Protein AF-A0A5E4JBH1-F1 (afdb_monomer_lite)

Radius of gyration: 15.82 Å; chains: 1; bounding box: 35×35×47 Å

Sequence (185 aa):
MVLNLLKQVFNYSSNSPEVVCALSPKNHHLILDYLPRGEGLSIIRLDNHSDDSKPCGMSCFAFPCSMYMNDVFSKYAYSNVYWISKNTEFVLSDYKKKTSFKTLNDILSETMNATEERVVLDVDPDIVFDYPTTFSKGSMTNEELKYTVNYILKNKDVQLIFFAAPKEFAQKMLGKKYKSLVETS

pLDDT: mean 80.99, std 16.78, range [30.81, 97.94]

Secondary structure (DSSP, 8-state):
--------------SS-EEEEESSGGGGGGGGGTPPP-SSEEEEEE-SS---PPPSSTT-----GGGHHHHHHHHS--SEEEEEEESSSEEEE-SS-EEEESSHHHHHHHHHHHS-SEEEEEE-GGGBTTS--SS----B-HHHHHHHHHHHHHHSEEEEEEESS-HHHHHHHH-TT---EEEE-

Structure (mmCIF, N/CA/C/O backbone):
data_AF-A0A5E4JBH1-F1
#
_entry.id   AF-A0A5E4JBH1-F1
#
loop_
_atom_site.group_PDB
_atom_site.id
_atom_site.type_symbol
_atom_site.label_atom_id
_atom_site.label_alt_id
_atom_site.label_comp_id
_atom_site.label_asym_id
_atom_site.label_entity_id
_atom_site.label_seq_id
_atom_site.pdbx_PDB_ins_code
_atom_site.Cartn_x
_atom_site.Cartn_y
_atom_site.Cartn_z
_atom_site.occupancy
_atom_site.B_iso_or_equiv
_atom_site.auth_seq_id
_atom_site.auth_comp_id
_atom_site.auth_asym_id
_atom_site.auth_atom_id
_atom_site.pdbx_PDB_model_num
ATOM 1 N N . MET A 1 1 ? -3.959 -14.030 -33.785 1.00 33.25 1 MET A N 1
ATOM 2 C CA . MET A 1 1 ? -3.656 -15.306 -33.106 1.00 33.25 1 MET A CA 1
ATOM 3 C C . MET A 1 1 ? -4.336 -15.248 -31.752 1.00 33.25 1 MET A C 1
ATOM 5 O O . MET A 1 1 ? -4.135 -14.285 -31.028 1.00 33.25 1 MET A O 1
ATOM 9 N N . VAL A 1 2 ? -5.268 -16.167 -31.526 1.00 35.12 2 VAL A N 1
ATOM 10 C CA . VAL A 1 2 ? -6.235 -16.176 -30.422 1.00 35.12 2 VAL A CA 1
ATOM 11 C C . VAL A 1 2 ? -5.517 -16.459 -29.104 1.00 35.12 2 VAL A C 1
ATOM 13 O O . VAL A 1 2 ? -4.891 -17.505 -28.983 1.00 35.12 2 VAL A O 1
ATOM 16 N N . LEU A 1 3 ? -5.648 -15.578 -28.113 1.00 30.81 3 LEU A N 1
ATOM 17 C CA . LEU A 1 3 ? -5.404 -15.930 -26.716 1.00 30.81 3 LEU A CA 1
ATOM 18 C C . LEU A 1 3 ? -6.655 -15.587 -25.912 1.00 30.81 3 LEU A C 1
ATOM 20 O O . LEU A 1 3 ? -6.875 -14.461 -25.479 1.00 30.81 3 LEU A O 1
ATOM 24 N N . ASN A 1 4 ? -7.491 -16.613 -25.765 1.00 37.19 4 ASN A N 1
ATOM 25 C CA . ASN A 1 4 ? -8.420 -16.755 -24.657 1.00 37.19 4 ASN A CA 1
ATOM 26 C C . ASN A 1 4 ? -7.618 -16.655 -23.349 1.00 37.19 4 ASN A C 1
ATOM 28 O O . ASN A 1 4 ? -7.151 -17.676 -22.845 1.00 37.19 4 ASN A O 1
ATOM 32 N N . LEU A 1 5 ? -7.443 -15.456 -22.789 1.00 35.78 5 LEU A N 1
ATOM 33 C CA . LEU A 1 5 ? -7.147 -15.357 -21.366 1.00 35.78 5 LEU A CA 1
ATOM 34 C C . LEU A 1 5 ? -8.459 -15.591 -20.626 1.00 35.78 5 LEU A C 1
ATOM 36 O O . LEU A 1 5 ? -9.336 -14.729 -20.552 1.00 35.78 5 LEU A O 1
ATOM 40 N N . LEU A 1 6 ? -8.596 -16.817 -20.132 1.00 36.56 6 LEU A N 1
ATOM 41 C CA . LEU A 1 6 ? -9.457 -17.156 -19.012 1.00 36.56 6 LEU A CA 1
ATOM 42 C C . LEU A 1 6 ? -9.342 -16.034 -17.973 1.00 36.56 6 LEU A C 1
ATOM 44 O O . LEU A 1 6 ? -8.312 -15.910 -17.319 1.00 36.56 6 LEU A O 1
ATOM 48 N N . LYS A 1 7 ? -10.388 -15.211 -17.826 1.00 38.91 7 LYS A N 1
ATOM 49 C CA . LYS A 1 7 ? -10.565 -14.391 -16.626 1.00 38.91 7 LYS A CA 1
ATOM 50 C C . LYS A 1 7 ? -10.653 -15.382 -15.473 1.00 38.91 7 LYS A C 1
ATOM 52 O O . LYS A 1 7 ? -11.702 -16.001 -15.295 1.00 38.91 7 LYS A O 1
ATOM 57 N N . GLN A 1 8 ? -9.547 -15.614 -14.772 1.00 44.69 8 GLN A N 1
ATOM 58 C CA . GLN A 1 8 ? -9.565 -16.415 -13.560 1.00 44.69 8 GLN A CA 1
ATOM 59 C C . GLN A 1 8 ? -10.488 -15.692 -12.583 1.00 44.69 8 GLN A C 1
ATOM 61 O O . GLN A 1 8 ? -10.210 -14.594 -12.113 1.00 44.69 8 GLN A O 1
ATOM 66 N N . VAL A 1 9 ? -11.663 -16.274 -12.361 1.00 40.38 9 VAL A N 1
ATOM 67 C CA . VAL A 1 9 ? -12.536 -15.868 -11.269 1.00 40.38 9 VAL A CA 1
ATOM 68 C C . VAL A 1 9 ? -11.880 -16.429 -10.019 1.00 40.38 9 VAL A C 1
ATOM 70 O O . VAL A 1 9 ? -12.047 -17.604 -9.695 1.00 40.38 9 VAL A O 1
ATOM 73 N N . PHE A 1 10 ? -11.058 -15.614 -9.366 1.00 47.69 10 PHE A N 1
ATOM 74 C CA . PHE A 1 10 ? -10.474 -15.974 -8.086 1.00 47.69 10 PHE A CA 1
ATOM 75 C C . PHE A 1 10 ? -11.595 -16.003 -7.039 1.00 47.69 10 PHE A C 1
ATOM 77 O O . PHE A 1 10 ? -12.126 -14.971 -6.627 1.00 47.69 10 PHE A O 1
ATOM 84 N N . ASN A 1 11 ? -11.998 -17.210 -6.637 1.00 43.78 11 ASN A N 1
ATOM 85 C CA . ASN A 1 11 ? -12.825 -17.411 -5.452 1.00 43.78 11 ASN A CA 1
ATOM 86 C C . ASN A 1 11 ? -11.924 -17.256 -4.221 1.00 43.78 11 ASN A C 1
ATOM 88 O O . ASN A 1 11 ? -11.320 -18.220 -3.751 1.00 43.78 11 ASN A O 1
ATOM 92 N N . TYR A 1 12 ? -11.813 -16.028 -3.716 1.00 52.88 12 TYR A N 1
ATOM 93 C CA . TYR A 1 12 ? -11.110 -15.735 -2.470 1.00 52.88 12 TYR A CA 1
ATOM 94 C C . TYR A 1 12 ? -11.927 -16.268 -1.285 1.00 52.88 12 TYR A C 1
ATOM 96 O O . TYR A 1 12 ? -12.860 -15.625 -0.813 1.00 52.88 12 TYR A O 1
ATOM 104 N N . SER A 1 13 ? -11.612 -17.487 -0.843 1.00 46.16 13 SER A N 1
ATOM 105 C CA . SER A 1 13 ? -12.175 -18.110 0.368 1.00 46.16 13 SER A CA 1
ATOM 106 C C . SER A 1 13 ? -11.082 -18.675 1.290 1.00 46.16 13 SER A C 1
ATOM 108 O O . SER A 1 13 ? -11.287 -19.663 1.994 1.00 46.16 13 SER A O 1
ATOM 110 N N . SER A 1 14 ? -9.877 -18.112 1.216 1.00 51.47 14 SER A N 1
ATOM 111 C CA . SER A 1 14 ? -8.661 -18.633 1.840 1.00 51.47 14 SER A CA 1
ATOM 112 C C . SER A 1 14 ? -8.328 -17.857 3.118 1.00 51.47 14 SER A C 1
ATOM 114 O O . SER A 1 14 ? -8.287 -16.636 3.089 1.00 51.47 14 SER A O 1
ATOM 116 N N . ASN A 1 15 ? -7.988 -18.557 4.211 1.00 60.69 15 ASN A N 1
ATOM 117 C CA . ASN A 1 15 ? -7.482 -17.983 5.478 1.00 60.69 15 ASN A CA 1
ATOM 118 C C . ASN A 1 15 ? -6.093 -17.307 5.346 1.00 60.69 15 ASN A C 1
ATOM 120 O O . ASN A 1 15 ? -5.377 -17.118 6.332 1.00 60.69 15 ASN A O 1
ATOM 124 N N . SER A 1 16 ? -5.626 -17.046 4.129 1.00 72.88 16 SER A N 1
ATOM 125 C CA . SER A 1 16 ? -4.344 -16.410 3.838 1.00 72.88 16 SER A CA 1
ATOM 126 C C . SER A 1 16 ? -4.441 -15.664 2.506 1.00 72.88 16 SER A C 1
ATOM 128 O O . SER A 1 16 ? -4.957 -16.250 1.547 1.00 72.88 16 SER A O 1
ATOM 130 N N . PRO A 1 17 ? -3.932 -14.421 2.427 1.00 85.31 17 PRO A N 1
ATOM 131 C CA . PRO A 1 17 ? -3.957 -13.648 1.194 1.00 85.31 17 PRO A CA 1
ATOM 132 C C . PRO A 1 17 ? -3.168 -14.351 0.094 1.00 85.31 17 PRO A C 1
ATOM 134 O O . PRO A 1 17 ? -2.111 -14.943 0.344 1.00 85.31 17 PRO A O 1
ATOM 137 N N . GLU A 1 18 ? -3.646 -14.220 -1.137 1.00 87.38 18 GLU A N 1
ATOM 138 C CA . GLU A 1 18 ? -2.806 -14.454 -2.306 1.00 87.38 18 GLU A CA 1
ATOM 139 C C . GLU A 1 18 ? -1.746 -13.349 -2.388 1.00 87.38 18 GLU A C 1
ATOM 141 O O . GLU A 1 18 ? -2.060 -12.180 -2.166 1.00 87.38 18 GLU A O 1
ATOM 146 N N . VAL A 1 19 ? -0.489 -13.698 -2.679 1.00 90.50 19 VAL A N 1
ATOM 147 C CA . VAL A 1 19 ? 0.577 -12.708 -2.880 1.00 90.50 19 VAL A CA 1
ATOM 148 C C . VAL A 1 19 ? 1.071 -12.791 -4.316 1.00 90.50 19 VAL A C 1
ATOM 150 O O . VAL A 1 19 ? 1.534 -13.837 -4.778 1.00 90.50 19 VAL A O 1
ATOM 153 N N . VAL A 1 20 ? 0.990 -11.665 -5.012 1.00 90.56 20 VAL A N 1
ATOM 154 C CA . VAL A 1 20 ? 1.423 -11.511 -6.399 1.00 90.56 20 VAL A CA 1
ATOM 155 C C . VAL A 1 20 ? 2.559 -10.501 -6.444 1.00 90.56 20 VAL A C 1
ATOM 157 O O . VAL A 1 20 ? 2.518 -9.463 -5.782 1.00 90.56 20 VAL A O 1
ATOM 160 N N . CYS A 1 21 ? 3.593 -10.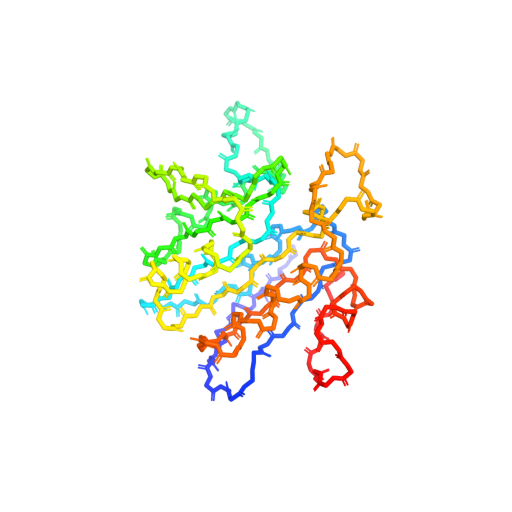819 -7.213 1.00 90.44 21 CYS A N 1
ATOM 161 C CA . CYS A 1 21 ? 4.755 -9.967 -7.404 1.00 90.44 21 CYS A CA 1
ATOM 162 C C . CYS A 1 21 ? 4.944 -9.673 -8.891 1.00 90.44 21 CYS A C 1
ATOM 164 O O . CYS A 1 21 ? 4.977 -10.580 -9.730 1.00 90.44 21 CYS A O 1
ATOM 166 N N . ALA A 1 22 ? 5.109 -8.398 -9.215 1.00 86.56 22 ALA A N 1
ATOM 167 C CA . ALA A 1 22 ? 5.545 -7.960 -10.528 1.00 86.56 22 ALA A CA 1
ATOM 168 C C . ALA A 1 22 ? 7.068 -7.824 -10.562 1.00 86.56 22 ALA A C 1
ATOM 170 O O . ALA A 1 22 ? 7.674 -7.360 -9.607 1.00 86.56 22 ALA A O 1
ATOM 171 N N . LEU A 1 23 ? 7.717 -8.154 -11.679 1.00 82.75 23 LEU A N 1
ATOM 172 C CA . LEU A 1 23 ? 9.181 -8.039 -11.791 1.00 82.75 23 LEU A CA 1
ATOM 173 C C . LEU A 1 23 ? 9.715 -6.598 -11.655 1.00 82.75 23 LEU A C 1
ATOM 175 O O . LEU A 1 23 ? 10.913 -6.401 -11.453 1.00 82.75 23 LEU A O 1
ATOM 179 N N . SER A 1 24 ? 8.860 -5.581 -11.802 1.00 81.88 24 SER A N 1
ATOM 180 C CA . SER A 1 24 ? 9.265 -4.174 -11.828 1.00 81.88 24 SER A CA 1
ATOM 181 C C . SER A 1 24 ? 8.131 -3.233 -11.402 1.00 81.88 24 SER A C 1
ATOM 183 O O . SER A 1 24 ? 6.979 -3.520 -11.738 1.00 81.88 24 SER A O 1
ATOM 185 N N . PRO A 1 25 ? 8.446 -2.055 -10.820 1.00 78.69 25 PRO A N 1
ATOM 186 C CA . PRO A 1 25 ? 7.459 -0.997 -10.560 1.00 78.69 25 PRO A CA 1
ATOM 187 C C . PRO A 1 25 ? 6.691 -0.563 -11.813 1.00 78.69 25 PRO A C 1
ATOM 189 O O . PRO A 1 25 ? 5.513 -0.239 -11.770 1.00 78.69 25 PRO A O 1
ATOM 192 N N . LYS A 1 26 ? 7.316 -0.652 -12.995 1.00 80.25 26 LYS A N 1
ATOM 193 C CA . LYS A 1 26 ? 6.659 -0.329 -14.277 1.00 80.25 26 LYS A CA 1
ATOM 194 C C . LYS A 1 26 ? 5.454 -1.227 -14.585 1.00 80.25 26 LYS A C 1
ATOM 196 O O . LYS A 1 26 ? 4.585 -0.850 -15.372 1.00 80.25 26 LYS A O 1
ATOM 201 N N . ASN A 1 27 ? 5.402 -2.399 -13.961 1.00 84.44 27 ASN A N 1
ATOM 202 C CA . ASN A 1 27 ? 4.364 -3.401 -14.154 1.00 84.44 27 ASN A CA 1
ATOM 203 C C . ASN A 1 27 ? 3.252 -3.291 -13.100 1.00 84.44 27 ASN A C 1
ATOM 205 O O . ASN A 1 27 ? 2.472 -4.224 -12.938 1.00 84.44 27 ASN A O 1
ATOM 209 N N . HIS A 1 28 ? 3.152 -2.163 -12.387 1.00 84.25 28 HIS A N 1
ATOM 210 C CA . HIS A 1 28 ? 2.139 -1.976 -11.346 1.00 84.25 28 HIS A CA 1
ATOM 211 C C . HIS A 1 28 ? 0.705 -2.193 -11.847 1.00 84.25 28 HIS A C 1
ATOM 213 O O . HIS A 1 28 ? -0.104 -2.835 -11.187 1.00 84.25 28 HIS A O 1
ATOM 219 N N . HIS A 1 29 ? 0.430 -1.766 -13.080 1.00 84.31 29 HIS A N 1
ATOM 220 C CA . HIS A 1 29 ? -0.862 -1.936 -13.744 1.00 84.31 29 HIS A CA 1
ATOM 221 C C . HIS A 1 29 ? -1.325 -3.401 -13.874 1.00 84.31 29 HIS A C 1
ATOM 223 O O . HIS A 1 29 ? -2.520 -3.633 -14.054 1.00 84.31 29 HIS A O 1
ATOM 229 N N . LEU A 1 30 ? -0.424 -4.390 -13.763 1.00 87.19 30 LEU A N 1
ATOM 230 C CA . LEU A 1 30 ? -0.782 -5.812 -13.834 1.00 87.19 30 LEU A CA 1
ATOM 231 C C . LEU A 1 30 ? -1.712 -6.248 -12.698 1.00 87.19 30 LEU A C 1
ATOM 233 O O . LEU A 1 30 ? -2.391 -7.260 -12.841 1.00 87.19 30 LEU A O 1
ATOM 237 N N . ILE A 1 31 ? -1.811 -5.486 -11.602 1.00 86.75 31 ILE A N 1
ATOM 238 C CA . ILE A 1 31 ? -2.774 -5.772 -10.530 1.00 86.75 31 ILE A CA 1
ATOM 239 C C . ILE A 1 31 ? -4.207 -5.915 -11.058 1.00 86.75 31 ILE A C 1
ATOM 241 O O . ILE A 1 31 ? -4.963 -6.735 -10.540 1.00 86.75 31 ILE A O 1
ATOM 245 N N . LEU A 1 32 ? -4.571 -5.181 -12.119 1.00 84.75 32 LEU A N 1
ATOM 246 C CA . LEU A 1 32 ? -5.904 -5.206 -12.728 1.00 84.75 32 LEU A CA 1
ATOM 247 C C . LEU A 1 32 ? -6.355 -6.616 -13.146 1.00 84.75 32 LEU A C 1
ATOM 249 O O . LEU A 1 32 ? -7.557 -6.902 -13.112 1.00 84.75 32 LEU A O 1
ATOM 253 N N . ASP A 1 33 ? -5.413 -7.492 -13.498 1.00 83.56 33 ASP A N 1
ATOM 254 C CA . ASP A 1 33 ? -5.684 -8.874 -13.908 1.00 83.56 33 ASP A CA 1
ATOM 255 C C . ASP A 1 33 ? -6.005 -9.796 -12.719 1.00 83.56 33 ASP A C 1
ATOM 257 O O . ASP A 1 33 ? -6.617 -10.851 -12.897 1.00 83.56 33 ASP A O 1
ATOM 261 N N . TYR A 1 34 ? -5.640 -9.375 -11.506 1.00 84.06 34 TYR A N 1
ATOM 262 C CA . TYR A 1 34 ? -5.796 -10.129 -10.259 1.00 84.06 34 TYR A CA 1
ATOM 263 C C . TYR A 1 34 ? -6.890 -9.570 -9.354 1.00 84.06 34 TYR A C 1
ATOM 265 O O . TYR A 1 34 ? -7.288 -10.230 -8.402 1.00 84.06 34 TYR A O 1
ATOM 273 N N . LEU A 1 35 ? -7.383 -8.360 -9.621 1.00 82.44 35 LEU A N 1
ATOM 274 C CA . LEU A 1 35 ? -8.352 -7.689 -8.761 1.00 82.44 35 LEU A CA 1
ATOM 275 C C . LEU A 1 35 ? -9.627 -8.539 -8.546 1.00 82.44 35 LEU A C 1
ATOM 277 O O . LEU A 1 35 ? -10.353 -8.815 -9.514 1.00 82.44 35 LEU A O 1
ATOM 281 N N . PRO A 1 36 ? -9.951 -8.923 -7.288 1.00 75.19 36 PRO A N 1
ATOM 282 C CA . PRO A 1 36 ? -11.203 -9.597 -6.984 1.00 75.19 36 PRO A CA 1
ATOM 283 C C . PRO A 1 36 ? -12.407 -8.781 -7.436 1.00 75.19 36 PRO A C 1
ATOM 285 O O . PRO A 1 36 ? -12.480 -7.574 -7.213 1.00 75.19 36 PRO A O 1
ATOM 288 N N . ARG A 1 37 ? -13.415 -9.458 -7.986 1.00 70.12 37 ARG A N 1
ATOM 289 C CA . ARG A 1 37 ? -14.733 -8.857 -8.206 1.00 70.12 37 ARG A CA 1
ATOM 290 C C . ARG A 1 37 ? -15.608 -9.103 -6.983 1.00 70.12 37 ARG A C 1
ATOM 292 O O . ARG A 1 37 ? -15.764 -10.251 -6.575 1.00 70.12 37 ARG A O 1
ATOM 299 N N . GLY A 1 38 ? -16.216 -8.055 -6.440 1.00 62.84 38 GLY A N 1
ATOM 300 C CA . GLY A 1 38 ? -17.201 -8.183 -5.369 1.00 62.84 38 GLY A CA 1
ATOM 301 C C . GLY A 1 38 ? -17.517 -6.852 -4.700 1.00 62.84 38 GLY A C 1
ATOM 302 O O . GLY A 1 38 ? -16.673 -5.962 -4.664 1.00 62.84 38 GLY A O 1
ATOM 303 N N . GLU A 1 39 ? -18.734 -6.737 -4.178 1.00 67.31 39 GLU A N 1
ATOM 304 C CA . GLU A 1 39 ? -19.143 -5.630 -3.310 1.00 67.31 39 GLU A CA 1
ATOM 305 C C . GLU A 1 39 ? -18.470 -5.751 -1.929 1.00 67.31 39 GLU A C 1
ATOM 307 O O . GLU A 1 39 ? -18.108 -6.851 -1.500 1.00 67.31 39 GLU A O 1
ATOM 312 N N . GLY A 1 40 ? -18.313 -4.626 -1.221 1.00 79.50 40 GLY A N 1
ATOM 313 C CA . GLY A 1 40 ? -17.782 -4.621 0.150 1.00 79.50 40 GLY A CA 1
ATOM 314 C C . GLY A 1 40 ? -16.275 -4.871 0.243 1.00 79.50 40 GLY A C 1
ATOM 315 O O . GLY A 1 40 ? -15.806 -5.487 1.197 1.00 79.50 40 GLY A O 1
ATOM 316 N N . LEU A 1 41 ? -15.519 -4.428 -0.764 1.00 86.06 41 LEU A N 1
ATOM 317 C CA . LEU A 1 41 ? -14.069 -4.571 -0.843 1.00 86.06 41 LEU A CA 1
ATOM 318 C C . LEU A 1 41 ? -13.429 -3.183 -0.948 1.00 86.06 41 LEU A C 1
ATOM 320 O O . LEU A 1 41 ? -13.848 -2.366 -1.773 1.00 86.06 41 LEU A O 1
ATOM 324 N N . SER A 1 42 ? -12.420 -2.912 -0.118 1.00 91.44 42 SER A N 1
ATOM 325 C CA . SER A 1 42 ? -11.586 -1.707 -0.241 1.00 91.44 42 SER A CA 1
ATOM 326 C C . SER A 1 42 ? -10.219 -2.017 -0.842 1.00 91.44 42 SER A C 1
ATOM 328 O O . SER A 1 42 ? -9.684 -3.107 -0.652 1.00 91.44 42 SER A O 1
ATOM 330 N N . ILE A 1 43 ? -9.622 -1.045 -1.528 1.00 92.44 43 ILE A N 1
ATOM 331 C CA . ILE A 1 43 ? -8.199 -1.089 -1.889 1.00 92.44 43 ILE A CA 1
ATOM 332 C C . ILE A 1 43 ? -7.442 -0.162 -0.947 1.00 92.44 43 ILE A C 1
ATOM 334 O O . ILE A 1 43 ? -7.800 1.008 -0.802 1.00 92.44 43 ILE A O 1
ATOM 338 N N . ILE A 1 44 ? -6.388 -0.689 -0.330 1.00 95.44 44 ILE A N 1
ATOM 339 C CA . ILE A 1 44 ? -5.382 0.094 0.381 1.00 95.44 44 ILE A CA 1
ATOM 340 C C . ILE A 1 44 ? -4.124 0.081 -0.475 1.00 95.44 44 ILE A C 1
ATOM 342 O O . ILE A 1 44 ? -3.480 -0.957 -0.623 1.00 95.44 44 ILE A O 1
ATOM 346 N N . ARG A 1 45 ? -3.777 1.239 -1.025 1.00 94.94 45 ARG A N 1
ATOM 347 C CA . ARG A 1 45 ? -2.562 1.453 -1.805 1.00 94.94 45 ARG A CA 1
ATOM 348 C C . ARG A 1 45 ? -1.476 2.071 -0.931 1.00 94.94 45 ARG A C 1
ATOM 350 O O . ARG A 1 45 ? -1.719 3.064 -0.249 1.00 94.94 45 ARG A O 1
ATOM 357 N N . LEU A 1 46 ? -0.278 1.506 -0.981 1.00 96.06 46 LEU A N 1
ATOM 358 C CA . LEU A 1 46 ? 0.947 2.055 -0.411 1.00 96.06 46 LEU A CA 1
ATOM 359 C C . LEU A 1 46 ? 1.815 2.527 -1.574 1.00 96.06 46 LEU A C 1
ATOM 361 O O . LEU A 1 46 ? 2.492 1.721 -2.205 1.00 96.06 46 LEU A O 1
ATOM 365 N N . ASP A 1 47 ? 1.746 3.817 -1.873 1.00 93.00 47 ASP A N 1
ATOM 366 C CA . ASP A 1 47 ? 2.487 4.436 -2.968 1.00 93.00 47 ASP A CA 1
ATOM 367 C C . ASP A 1 47 ? 2.730 5.922 -2.664 1.00 93.00 47 ASP A C 1
ATOM 369 O O . ASP A 1 47 ? 1.954 6.575 -1.961 1.00 93.00 47 ASP A O 1
ATOM 373 N N . ASN A 1 48 ? 3.826 6.471 -3.177 1.00 88.62 48 ASN A N 1
ATOM 374 C CA . ASN A 1 48 ? 4.062 7.907 -3.191 1.00 88.62 48 ASN A CA 1
ATOM 375 C C . ASN A 1 48 ? 3.232 8.643 -4.264 1.00 88.62 48 ASN A C 1
ATOM 377 O O . ASN A 1 48 ? 3.006 9.852 -4.144 1.00 88.62 48 ASN A O 1
ATOM 381 N N . HIS A 1 49 ? 2.770 7.932 -5.290 1.00 86.44 49 HIS A N 1
ATOM 382 C CA . HIS A 1 49 ? 1.977 8.441 -6.403 1.00 86.44 49 HIS A CA 1
ATOM 383 C C . HIS A 1 49 ? 0.500 8.026 -6.297 1.00 86.44 49 HIS A C 1
ATOM 385 O O . HIS A 1 49 ? 0.109 7.118 -5.566 1.00 86.44 49 HIS A O 1
ATOM 391 N N . SER A 1 50 ? -0.367 8.762 -6.992 1.00 82.00 50 SER A N 1
ATOM 392 C CA . SER A 1 50 ? -1.801 8.458 -7.060 1.00 82.00 50 SER A CA 1
ATOM 393 C C . SER A 1 50 ? -2.168 7.552 -8.236 1.00 82.00 50 SER A C 1
ATOM 395 O O . SER A 1 50 ? -3.261 6.994 -8.234 1.00 82.00 50 SER A O 1
ATOM 397 N N . ASP A 1 51 ? -1.288 7.428 -9.238 1.00 83.69 51 ASP A N 1
ATOM 398 C CA . ASP A 1 51 ? -1.466 6.641 -10.468 1.00 83.69 51 ASP A CA 1
ATOM 399 C C . ASP A 1 51 ? -2.826 6.810 -11.171 1.00 83.69 51 ASP A C 1
ATOM 401 O O . ASP A 1 51 ? -3.338 5.924 -11.861 1.00 83.69 51 ASP A O 1
ATOM 405 N N . ASP A 1 52 ? -3.391 8.009 -11.038 1.00 80.44 52 ASP A N 1
ATOM 406 C CA . ASP A 1 52 ? -4.667 8.456 -11.592 1.00 80.44 52 ASP A CA 1
ATOM 407 C C . ASP A 1 52 ? -4.483 9.503 -12.703 1.00 80.44 52 ASP A C 1
ATOM 409 O O . ASP A 1 52 ? -5.414 10.233 -13.059 1.00 80.44 52 ASP A O 1
ATOM 413 N N . SER A 1 53 ? -3.288 9.573 -13.300 1.00 81.88 53 SER A N 1
ATOM 414 C CA . SER A 1 53 ? -2.985 10.545 -14.354 1.00 81.88 53 SER A CA 1
ATOM 415 C C . SER A 1 53 ? -3.994 10.437 -15.494 1.00 81.88 53 SER A C 1
ATOM 417 O O . SER A 1 53 ? -4.360 9.349 -15.933 1.00 81.88 53 SER A O 1
ATOM 419 N N . LYS A 1 54 ? -4.456 11.572 -16.016 1.00 69.75 54 LYS A N 1
ATOM 420 C CA . LYS A 1 54 ? -5.363 11.562 -17.169 1.00 69.75 54 LYS A CA 1
ATOM 421 C C . LYS A 1 54 ? -4.595 11.192 -18.446 1.00 69.75 54 LYS A C 1
ATOM 423 O O . LYS A 1 54 ? -3.438 11.592 -18.576 1.00 69.75 54 LYS A O 1
ATOM 428 N N . PRO A 1 55 ? -5.225 10.498 -19.415 1.00 64.75 55 PRO A N 1
ATOM 429 C CA . PRO A 1 55 ? -4.597 10.236 -20.705 1.00 64.75 55 PRO A CA 1
ATOM 430 C C . PRO A 1 55 ? -4.168 11.543 -21.373 1.00 64.75 55 PRO A C 1
ATOM 432 O O . PRO A 1 55 ? -4.983 12.444 -21.588 1.00 64.75 55 PRO A O 1
ATOM 435 N N . CYS A 1 56 ? -2.890 11.638 -21.738 1.00 56.50 56 CYS A N 1
ATOM 436 C CA . CYS A 1 56 ? -2.386 12.737 -22.551 1.00 56.50 56 CYS A CA 1
ATOM 437 C C . CYS A 1 56 ? -2.864 12.550 -24.002 1.00 56.50 56 CYS A C 1
ATOM 439 O O . CYS A 1 56 ? -2.224 11.863 -24.795 1.00 56.50 56 CYS A O 1
ATOM 441 N N . GLY A 1 57 ? -3.999 13.158 -24.354 1.00 52.22 57 GLY A N 1
ATOM 442 C CA . GLY A 1 57 ? -4.521 13.183 -25.724 1.00 52.22 57 GLY A CA 1
ATOM 443 C C . GLY A 1 57 ? -5.376 11.972 -26.120 1.00 52.22 57 GLY A C 1
ATOM 444 O O . GLY A 1 57 ? -5.365 10.919 -25.491 1.00 52.22 57 GLY A O 1
ATOM 445 N N . MET A 1 58 ? -6.143 12.145 -27.199 1.00 48.75 58 MET A N 1
ATOM 446 C CA . MET A 1 58 ? -7.236 11.263 -27.641 1.00 48.75 58 MET A CA 1
ATOM 447 C C . MET A 1 58 ? -6.787 9.897 -28.209 1.00 48.75 58 MET A C 1
ATOM 449 O O . MET A 1 58 ? -7.621 9.135 -28.688 1.00 48.75 58 MET A O 1
ATOM 453 N N . SER A 1 59 ? -5.485 9.594 -28.208 1.00 50.81 59 SER A N 1
ATOM 454 C CA . SER A 1 59 ? -4.903 8.493 -28.992 1.00 50.81 59 SER A CA 1
ATOM 455 C C . SER A 1 59 ? -3.712 7.780 -28.337 1.00 50.81 59 SER A C 1
ATOM 457 O O . SER A 1 59 ? -2.921 7.146 -29.036 1.00 50.81 59 SER A O 1
ATOM 459 N N . CYS A 1 60 ? -3.537 7.867 -27.016 1.00 47.00 60 CYS A N 1
ATOM 460 C CA . CYS A 1 60 ? -2.516 7.059 -26.346 1.00 47.00 60 CYS A CA 1
ATOM 461 C C . CYS A 1 60 ? -2.970 5.591 -26.252 1.00 47.00 60 CYS A C 1
ATOM 463 O O . CYS A 1 60 ? -3.841 5.254 -25.460 1.00 47.00 60 CYS A O 1
ATOM 465 N N . PHE A 1 61 ? -2.355 4.719 -27.061 1.00 54.34 61 PHE A N 1
ATOM 466 C CA . PHE A 1 61 ? -2.491 3.252 -26.989 1.00 54.34 61 PHE A CA 1
ATOM 467 C C . PHE A 1 61 ? -1.581 2.609 -25.925 1.00 54.34 61 PHE A C 1
ATOM 469 O O . PHE A 1 61 ? -1.545 1.387 -25.796 1.00 54.34 61 PHE A O 1
ATOM 476 N N . ALA A 1 62 ? -0.816 3.418 -25.188 1.00 54.34 62 ALA A N 1
ATOM 477 C CA . ALA A 1 62 ? -0.016 2.962 -24.062 1.00 54.34 62 ALA A CA 1
ATOM 478 C C . ALA A 1 62 ? -0.839 3.073 -22.772 1.00 54.34 62 ALA A C 1
ATOM 480 O O . ALA A 1 62 ? -1.446 4.114 -22.527 1.00 54.34 62 ALA A O 1
ATOM 481 N N . PHE A 1 63 ? -0.816 2.019 -21.955 1.00 62.66 63 PHE A N 1
ATOM 482 C CA . PHE A 1 63 ? -1.341 2.002 -20.588 1.00 62.66 63 PHE A CA 1
ATOM 483 C C . PHE A 1 63 ? -0.166 2.184 -19.615 1.00 62.66 63 PHE A C 1
ATOM 485 O O . PHE A 1 63 ? 0.390 1.193 -19.140 1.00 62.66 63 PHE A O 1
ATOM 492 N N . PRO A 1 64 ? 0.314 3.418 -19.380 1.00 71.12 64 PRO A N 1
ATOM 493 C CA . PRO A 1 64 ? 1.386 3.633 -18.418 1.00 71.12 64 PRO A CA 1
ATOM 494 C C . PRO A 1 64 ? 0.904 3.273 -17.007 1.00 71.12 64 PRO A C 1
ATOM 496 O O . PRO A 1 64 ? -0.271 3.448 -16.677 1.00 71.12 64 PRO A O 1
ATOM 499 N N . CYS A 1 65 ? 1.827 2.811 -16.159 1.00 77.56 65 CYS A N 1
ATOM 500 C CA . CYS A 1 65 ? 1.537 2.502 -14.757 1.00 77.56 65 CYS A CA 1
ATOM 501 C C . CYS A 1 65 ? 0.901 3.693 -14.025 1.00 77.56 65 CYS A C 1
ATOM 503 O O . CYS A 1 65 ? -0.043 3.505 -13.282 1.00 77.56 65 CYS A O 1
ATOM 505 N N . SER A 1 66 ? 1.259 4.927 -14.379 1.00 79.88 66 SER A N 1
ATOM 506 C CA . SER A 1 66 ? 0.714 6.148 -13.774 1.00 79.88 66 SER A CA 1
ATOM 507 C C . SER A 1 66 ? -0.784 6.414 -13.998 1.00 79.88 66 SER A C 1
ATOM 509 O O . SER A 1 66 ? -1.253 7.505 -13.670 1.00 79.88 66 SER A O 1
ATOM 511 N N . MET A 1 67 ? -1.518 5.509 -14.652 1.00 80.81 67 MET A N 1
ATOM 512 C CA . MET A 1 67 ? -2.912 5.714 -15.053 1.00 80.81 67 MET A CA 1
ATOM 513 C C . MET A 1 67 ? -3.884 4.630 -14.598 1.00 80.81 67 MET A C 1
ATOM 515 O O . MET A 1 67 ? -5.095 4.837 -14.726 1.00 80.81 67 MET A O 1
ATOM 519 N N . TYR A 1 68 ? -3.408 3.473 -14.135 1.00 83.06 68 TYR A N 1
ATOM 520 C CA . TYR A 1 68 ? -4.285 2.311 -13.980 1.00 83.06 68 TYR A CA 1
ATOM 521 C C . TYR A 1 68 ? -5.346 2.510 -12.891 1.00 83.06 68 TYR A C 1
ATOM 523 O O . TYR A 1 68 ? -6.390 1.857 -12.936 1.00 83.06 68 TYR A O 1
ATOM 531 N N . MET A 1 69 ? -5.150 3.443 -11.954 1.00 83.38 69 MET A N 1
ATOM 532 C CA . MET A 1 69 ? -6.163 3.734 -10.941 1.00 83.38 69 MET A CA 1
ATOM 533 C C . MET A 1 69 ? -7.436 4.308 -11.573 1.00 83.38 69 MET A C 1
ATOM 535 O O . MET A 1 69 ? -8.528 4.032 -11.087 1.00 83.38 69 MET A O 1
ATOM 539 N N . ASN A 1 70 ? -7.353 4.969 -12.736 1.00 77.81 70 ASN A N 1
ATOM 540 C CA . ASN A 1 70 ? -8.551 5.341 -13.500 1.00 77.81 70 ASN A CA 1
ATOM 541 C C . ASN A 1 70 ? -9.369 4.119 -13.946 1.00 77.81 70 ASN A C 1
ATOM 543 O O . ASN A 1 70 ? -10.600 4.175 -13.978 1.00 77.81 70 ASN A O 1
ATOM 547 N N . ASP A 1 71 ? -8.707 3.012 -14.287 1.00 76.19 71 ASP A N 1
ATOM 548 C CA . ASP A 1 71 ? -9.382 1.761 -14.629 1.00 76.19 71 ASP A CA 1
ATOM 549 C C . ASP A 1 71 ? -9.985 1.105 -13.387 1.00 76.19 71 ASP A C 1
ATOM 551 O O . ASP A 1 71 ? -11.135 0.669 -13.444 1.00 76.19 71 ASP A O 1
ATOM 555 N N . VAL A 1 72 ? -9.269 1.109 -12.257 1.00 76.56 72 VAL A N 1
ATOM 556 C CA . VAL A 1 72 ? -9.802 0.655 -10.960 1.00 76.56 72 VAL A CA 1
ATOM 557 C C . VAL A 1 72 ? -11.098 1.395 -10.631 1.00 76.56 72 VAL A C 1
ATOM 559 O O . VAL A 1 72 ? -12.120 0.758 -10.386 1.00 76.56 72 VAL A O 1
ATOM 562 N N . PHE A 1 73 ? -11.087 2.727 -10.707 1.00 70.81 73 PHE A N 1
ATOM 563 C CA . PHE A 1 73 ? -12.240 3.562 -10.363 1.00 70.81 73 PHE A CA 1
ATOM 564 C C . PHE A 1 73 ? -13.415 3.425 -11.331 1.00 70.81 73 PHE A C 1
ATOM 566 O O . PHE A 1 73 ? -14.566 3.550 -10.921 1.00 70.81 73 PHE A O 1
ATOM 573 N N . SER A 1 74 ? -13.148 3.218 -12.622 1.00 68.38 74 SER A N 1
ATOM 574 C CA . SER A 1 74 ? -14.197 3.210 -13.649 1.00 68.38 74 SER A CA 1
ATOM 575 C C . SER A 1 74 ? -14.804 1.833 -13.906 1.00 68.38 74 SER A C 1
ATOM 577 O O . SER A 1 74 ? -15.968 1.750 -14.301 1.00 68.38 74 SER A O 1
ATOM 579 N N . LYS A 1 75 ? -14.036 0.753 -13.723 1.00 63.31 75 LYS A N 1
ATOM 580 C CA . LYS A 1 75 ? -14.430 -0.602 -14.151 1.00 63.31 75 LYS A CA 1
ATOM 581 C C . LYS A 1 75 ? -14.707 -1.561 -13.003 1.00 63.31 75 LYS A C 1
ATOM 583 O O . LYS A 1 75 ? -15.376 -2.570 -13.231 1.00 63.31 75 LYS A O 1
ATOM 588 N N . TYR A 1 76 ? -14.203 -1.288 -11.803 1.00 60.69 76 TYR A N 1
ATOM 589 C CA . TYR A 1 76 ? -14.310 -2.209 -10.681 1.00 60.69 76 TYR A CA 1
ATOM 590 C C . TYR A 1 76 ? -15.168 -1.592 -9.573 1.00 60.69 76 TYR A C 1
ATOM 592 O O . TYR A 1 76 ? -14.952 -0.459 -9.158 1.00 60.69 76 TYR A O 1
ATOM 600 N N . ALA A 1 77 ? -16.165 -2.342 -9.100 1.00 57.56 77 ALA A N 1
ATOM 601 C CA . ALA A 1 77 ? -17.123 -1.906 -8.083 1.00 57.56 77 ALA A CA 1
ATOM 602 C C . ALA A 1 77 ? -16.521 -1.941 -6.661 1.00 57.56 77 ALA A C 1
ATOM 604 O O . ALA A 1 77 ? -17.061 -2.593 -5.770 1.00 57.56 77 ALA A O 1
ATOM 605 N N . TYR A 1 78 ? -15.375 -1.288 -6.457 1.00 63.88 78 TYR A N 1
ATOM 606 C CA . TYR A 1 78 ? -14.784 -1.130 -5.129 1.00 63.88 78 TYR A CA 1
ATOM 607 C C . TYR A 1 78 ? -15.569 -0.104 -4.323 1.00 63.88 78 TYR A C 1
ATOM 609 O O . TYR A 1 78 ? -15.893 0.969 -4.832 1.00 63.88 78 TYR A O 1
ATOM 617 N N . SER A 1 79 ? -15.839 -0.422 -3.054 1.00 65.88 79 SER A N 1
ATOM 618 C CA . SER A 1 79 ? -16.556 0.489 -2.159 1.00 65.88 79 SER A CA 1
ATOM 619 C C . SER A 1 79 ? -15.737 1.751 -1.914 1.00 65.88 79 SER A C 1
ATOM 621 O O . SER A 1 79 ? -16.271 2.851 -2.008 1.00 65.88 79 SER A O 1
ATOM 623 N N . ASN A 1 80 ? -14.435 1.592 -1.637 1.00 82.19 80 ASN A N 1
ATOM 624 C CA . ASN A 1 80 ? -13.516 2.691 -1.363 1.00 82.19 80 ASN A CA 1
ATOM 625 C C . ASN A 1 80 ? -12.080 2.337 -1.778 1.00 82.19 80 ASN A C 1
ATOM 627 O O . ASN A 1 80 ? -11.639 1.193 -1.645 1.00 82.19 80 ASN A O 1
ATOM 631 N N . VAL A 1 81 ? -11.331 3.336 -2.238 1.00 88.38 81 VAL A N 1
ATOM 632 C CA . VAL A 1 81 ? -9.899 3.219 -2.529 1.00 88.38 81 VAL A CA 1
ATOM 633 C C . VAL A 1 81 ? -9.166 4.294 -1.747 1.00 88.38 81 VAL A C 1
ATOM 635 O O . VAL A 1 81 ? -9.455 5.482 -1.899 1.00 88.38 81 VAL A O 1
ATOM 638 N N . TYR A 1 82 ? -8.222 3.858 -0.92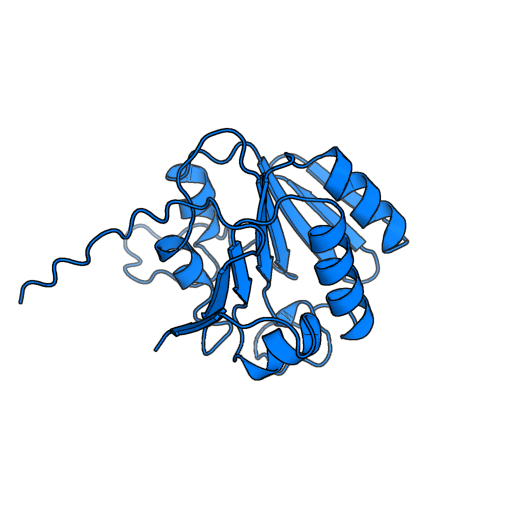2 1.00 92.75 82 TYR A N 1
ATOM 639 C CA . TYR A 1 82 ? -7.405 4.715 -0.080 1.00 92.75 82 TYR A CA 1
ATOM 640 C C . TYR A 1 82 ? -5.945 4.571 -0.459 1.00 92.75 82 TYR A C 1
ATOM 642 O O . TYR A 1 82 ? -5.467 3.462 -0.695 1.00 92.75 82 TYR A O 1
ATOM 650 N N . TRP A 1 83 ? -5.225 5.685 -0.462 1.00 92.25 83 TRP A N 1
ATOM 651 C CA . TRP A 1 83 ? -3.787 5.689 -0.674 1.00 92.25 83 TRP A CA 1
ATOM 652 C C . TRP A 1 83 ? -3.059 6.296 0.514 1.00 92.25 83 TRP A C 1
ATOM 654 O O . TRP A 1 83 ? -3.403 7.375 1.003 1.00 92.25 83 TRP A O 1
ATOM 664 N N . ILE A 1 84 ? -2.034 5.583 0.961 1.00 96.00 84 ILE A N 1
ATOM 665 C CA . ILE A 1 84 ? -1.088 6.018 1.974 1.00 96.00 84 ILE A CA 1
ATOM 666 C C . ILE A 1 84 ? 0.199 6.405 1.260 1.00 96.00 84 ILE A C 1
ATOM 668 O O . ILE A 1 84 ? 0.824 5.571 0.612 1.00 96.00 84 ILE A O 1
ATOM 672 N N . SER A 1 85 ? 0.611 7.655 1.444 1.00 94.25 85 SER A N 1
ATOM 673 C CA . SER A 1 85 ? 1.896 8.179 0.974 1.00 94.25 85 SER A CA 1
ATOM 674 C C . SER A 1 85 ? 2.668 8.791 2.138 1.00 94.25 85 SER A C 1
ATOM 676 O O . SER A 1 85 ? 2.094 9.125 3.181 1.00 94.25 85 SER A O 1
ATOM 678 N N . LYS A 1 86 ? 3.984 8.947 1.979 1.00 92.56 86 LYS A N 1
ATOM 679 C CA . LYS A 1 86 ? 4.826 9.596 2.986 1.00 92.56 86 LYS A CA 1
ATOM 680 C C . LYS A 1 86 ? 5.908 10.442 2.331 1.00 92.56 86 LYS A C 1
ATOM 68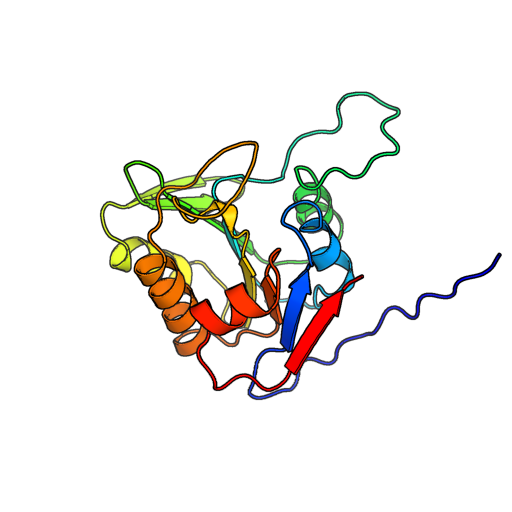2 O O . LYS A 1 86 ? 6.773 9.917 1.633 1.00 92.56 86 LYS A O 1
ATOM 687 N N . ASN A 1 87 ? 5.890 11.727 2.675 1.00 85.19 87 ASN A N 1
ATOM 688 C CA . ASN A 1 87 ? 6.993 12.663 2.463 1.00 85.19 87 ASN A CA 1
ATOM 689 C C . ASN A 1 87 ? 7.503 13.118 3.843 1.00 85.19 87 ASN A C 1
ATOM 691 O O . ASN A 1 87 ? 8.010 12.299 4.607 1.00 85.19 87 ASN A O 1
ATOM 695 N N . THR A 1 88 ? 7.300 14.384 4.217 1.00 87.31 88 THR A N 1
ATOM 696 C CA . THR A 1 88 ? 7.581 14.870 5.583 1.00 87.31 88 THR A CA 1
ATOM 697 C C . THR A 1 88 ? 6.590 14.320 6.612 1.00 87.31 88 THR A C 1
ATOM 699 O O . THR A 1 88 ? 6.958 14.037 7.748 1.00 87.31 88 THR A O 1
ATOM 702 N N . GLU A 1 89 ? 5.333 14.159 6.204 1.00 92.88 89 GLU A N 1
ATOM 703 C CA . GLU A 1 89 ? 4.242 13.608 7.007 1.00 92.88 89 GLU A CA 1
ATOM 704 C C . GLU A 1 89 ? 3.646 12.393 6.290 1.00 92.88 89 GLU A C 1
ATOM 706 O O . GLU A 1 89 ? 3.816 12.223 5.075 1.00 92.88 89 GLU A O 1
ATOM 711 N N . PHE A 1 90 ? 2.944 11.554 7.048 1.00 95.50 90 PHE A N 1
ATOM 712 C CA . PHE A 1 90 ? 2.094 10.515 6.486 1.00 95.50 90 PHE A CA 1
ATOM 713 C C . PHE A 1 90 ? 0.840 11.158 5.928 1.00 95.50 90 PHE A C 1
ATOM 715 O O . PHE A 1 90 ? 0.287 12.070 6.537 1.00 95.50 90 PHE A O 1
ATOM 722 N N . VAL A 1 91 ? 0.364 10.683 4.789 1.00 95.94 91 VAL A N 1
ATOM 723 C CA . VAL A 1 91 ? -0.855 11.209 4.197 1.00 95.94 91 VAL A CA 1
ATOM 724 C C . VAL A 1 91 ? -1.750 10.071 3.758 1.00 95.94 91 VAL A C 1
ATOM 726 O O . VAL A 1 91 ? -1.343 9.250 2.939 1.00 95.94 91 VAL A O 1
ATOM 729 N N . LEU A 1 92 ? -2.968 10.064 4.297 1.00 95.88 92 LEU A N 1
ATOM 730 C CA . LEU A 1 92 ? -4.063 9.258 3.787 1.00 95.88 92 LEU A CA 1
ATOM 731 C C . LEU A 1 92 ? -4.869 10.122 2.842 1.00 95.88 92 LEU A C 1
ATOM 733 O O . LEU A 1 92 ? -5.262 11.244 3.191 1.00 95.88 92 LEU A O 1
ATOM 737 N N . SER A 1 93 ? -5.176 9.590 1.676 1.00 92.31 93 SER A N 1
ATOM 738 C CA . SER A 1 93 ? -6.160 10.244 0.840 1.00 92.31 93 SER A CA 1
ATOM 739 C C . SER A 1 93 ? -7.090 9.261 0.142 1.00 92.31 93 SER A C 1
ATOM 741 O O . SER A 1 93 ? -6.830 8.059 0.082 1.00 92.31 93 SER A O 1
ATOM 743 N N . ASP A 1 94 ? -8.224 9.809 -0.271 1.00 88.50 94 ASP A N 1
ATOM 744 C CA . ASP A 1 94 ? -9.265 9.211 -1.095 1.00 88.50 94 ASP A CA 1
ATOM 745 C C . ASP A 1 94 ? -9.634 10.220 -2.200 1.00 88.50 94 ASP A C 1
ATOM 747 O O . ASP A 1 94 ? -9.157 11.359 -2.204 1.00 88.50 94 ASP A O 1
ATOM 751 N N . TYR A 1 95 ? -10.495 9.835 -3.143 1.00 77.19 95 TYR A N 1
ATOM 752 C CA . TYR A 1 95 ? -10.845 10.682 -4.292 1.00 77.19 95 TYR A CA 1
ATOM 753 C C . TYR A 1 95 ? -11.307 12.110 -3.923 1.00 77.19 95 TYR A C 1
ATOM 755 O O . TYR A 1 95 ? -11.190 13.037 -4.724 1.00 77.19 95 TYR A O 1
ATOM 763 N N . LYS A 1 96 ? -11.858 12.303 -2.722 1.00 80.88 96 LYS A N 1
ATOM 764 C CA . LYS A 1 96 ? -12.436 13.566 -2.253 1.00 80.88 96 LYS A CA 1
ATOM 765 C C . LYS A 1 96 ? -11.540 14.298 -1.261 1.00 80.88 96 LYS A C 1
ATOM 767 O O . LYS A 1 96 ? -11.600 15.527 -1.203 1.00 80.88 96 LYS A O 1
ATOM 772 N N . LYS A 1 97 ? -10.774 13.579 -0.439 1.00 88.12 97 LYS A N 1
ATOM 773 C CA . LYS A 1 97 ? -10.086 14.135 0.732 1.00 88.12 97 LYS A CA 1
ATOM 774 C C . LYS A 1 97 ? -8.624 13.720 0.785 1.00 88.12 97 LYS A C 1
ATOM 776 O O . LYS A 1 97 ? -8.255 12.599 0.460 1.00 88.12 97 LYS A O 1
ATOM 781 N N . LYS A 1 98 ? -7.812 14.629 1.329 1.00 92.62 98 LYS A N 1
ATOM 782 C CA . LYS A 1 98 ? -6.436 14.378 1.754 1.00 92.62 98 LYS A CA 1
ATOM 783 C C . LYS A 1 98 ? -6.230 14.831 3.184 1.00 92.62 98 LYS A C 1
ATOM 785 O O . LYS A 1 98 ? -6.617 15.940 3.546 1.00 92.62 98 LYS A O 1
ATOM 790 N N . THR A 1 99 ? -5.651 13.963 4.004 1.00 95.19 99 THR A N 1
ATOM 791 C CA . THR A 1 99 ? -5.454 14.207 5.434 1.00 95.19 99 THR A CA 1
ATOM 792 C C . THR A 1 99 ? -4.053 13.781 5.846 1.00 95.19 99 THR A C 1
ATOM 794 O O . THR A 1 99 ? -3.650 12.641 5.624 1.00 95.19 99 THR A O 1
ATOM 797 N N . SER A 1 100 ? -3.311 14.719 6.435 1.00 96.56 100 SER A N 1
ATOM 798 C CA . SER A 1 100 ? -1.954 14.488 6.924 1.00 96.56 100 SER A CA 1
ATOM 799 C C . SER A 1 100 ? -1.948 14.020 8.377 1.00 96.56 100 SER A C 1
ATOM 801 O O . SER A 1 100 ? -2.743 14.478 9.198 1.00 96.56 100 SER A O 1
ATOM 803 N N . PHE A 1 101 ? -0.996 13.153 8.698 1.00 97.31 101 PHE A N 1
ATOM 804 C CA . PHE A 1 101 ? -0.768 12.558 10.004 1.00 97.31 101 PHE A CA 1
ATOM 805 C C . PHE A 1 101 ? 0.722 12.621 10.339 1.00 97.31 101 PHE A C 1
ATOM 807 O O . PHE A 1 101 ? 1.588 12.375 9.498 1.00 97.31 101 PHE A O 1
ATOM 814 N N . LYS A 1 102 ? 1.037 12.923 11.599 1.00 94.62 102 LYS A N 1
ATOM 815 C CA . LYS A 1 102 ? 2.431 13.024 12.055 1.00 94.62 102 LYS A CA 1
ATOM 816 C C . LYS A 1 102 ? 3.054 11.672 12.369 1.00 94.62 102 LYS A C 1
ATOM 818 O O . LYS A 1 102 ? 4.273 11.541 12.317 1.00 94.62 102 LYS A O 1
ATOM 823 N N . THR A 1 103 ? 2.238 10.683 12.725 1.00 96.25 103 THR A N 1
ATOM 824 C CA . THR A 1 103 ? 2.721 9.369 13.141 1.00 96.25 103 THR A CA 1
ATOM 825 C C . THR A 1 103 ? 2.137 8.270 12.271 1.00 96.25 103 THR A C 1
ATOM 827 O O . THR A 1 103 ? 1.026 8.385 11.753 1.00 96.25 103 THR A O 1
ATOM 830 N N . LEU A 1 104 ? 2.896 7.181 12.143 1.00 96.62 104 LEU A N 1
ATOM 831 C CA . LEU A 1 104 ? 2.463 5.994 11.419 1.00 96.62 104 LEU A CA 1
ATOM 832 C C . LEU A 1 104 ? 1.223 5.353 12.065 1.00 96.62 104 LEU A C 1
ATOM 834 O O . LEU A 1 104 ? 0.333 4.876 11.374 1.00 96.62 104 LEU A O 1
ATOM 838 N N . ASN A 1 105 ? 1.132 5.369 13.394 1.00 97.25 105 ASN A N 1
ATOM 839 C CA . ASN A 1 105 ? 0.011 4.747 14.095 1.00 97.25 105 ASN A CA 1
ATOM 840 C C . ASN A 1 105 ? -1.308 5.489 13.850 1.00 97.25 105 ASN A C 1
ATOM 842 O O . ASN A 1 105 ? -2.339 4.839 13.691 1.00 97.25 105 ASN A O 1
ATOM 846 N N . ASP A 1 106 ? -1.276 6.823 13.781 1.00 97.44 106 ASP A N 1
ATOM 847 C CA . ASP A 1 106 ? -2.490 7.614 13.559 1.00 97.44 106 ASP A CA 1
ATOM 848 C C . ASP A 1 106 ? -3.067 7.356 12.164 1.00 97.44 106 ASP A C 1
ATOM 850 O O . ASP A 1 106 ? -4.264 7.104 12.027 1.00 97.44 106 ASP A O 1
ATOM 854 N N . ILE A 1 107 ? -2.210 7.343 11.133 1.00 97.44 107 ILE A N 1
ATOM 855 C CA . ILE A 1 107 ? -2.660 7.049 9.769 1.00 97.44 107 ILE A CA 1
ATOM 856 C C . ILE A 1 107 ? -3.173 5.614 9.635 1.00 97.44 107 ILE A C 1
ATOM 858 O O . ILE A 1 107 ? -4.180 5.392 8.965 1.00 97.44 107 ILE A O 1
ATOM 862 N N . LEU A 1 108 ? -2.528 4.634 10.276 1.00 97.94 108 LEU A N 1
ATOM 863 C CA . LEU A 1 108 ? -2.988 3.245 10.231 1.00 97.94 108 LEU A CA 1
ATOM 864 C C . LEU A 1 108 ? -4.346 3.090 10.915 1.00 97.94 108 LEU A C 1
ATOM 866 O O . LEU A 1 108 ? -5.225 2.443 10.354 1.00 97.94 108 LEU A O 1
ATOM 870 N N . SER A 1 109 ? -4.540 3.726 12.072 1.00 97.31 109 SER A N 1
ATOM 871 C CA . SER A 1 109 ? -5.824 3.737 12.779 1.00 97.31 109 SER A CA 1
ATOM 872 C C . SER A 1 109 ? -6.941 4.325 11.910 1.00 97.31 109 SER A C 1
ATOM 874 O O . SER A 1 109 ? -7.968 3.676 11.708 1.00 97.31 109 SER A O 1
ATOM 876 N N . GLU A 1 110 ? -6.719 5.504 11.314 1.00 97.25 110 GLU A N 1
ATOM 877 C CA . GLU A 1 110 ? -7.685 6.114 10.389 1.00 97.25 110 GLU A CA 1
ATOM 878 C C . GLU A 1 110 ? -7.964 5.193 9.194 1.00 97.25 110 GLU A C 1
ATOM 880 O O . GLU A 1 110 ? -9.119 4.981 8.833 1.00 97.25 110 GLU A O 1
ATOM 885 N N . THR A 1 111 ? -6.924 4.595 8.607 1.00 96.62 111 THR A N 1
ATOM 886 C CA . THR A 1 111 ? -7.074 3.699 7.451 1.00 96.62 111 THR A CA 1
ATOM 887 C C . THR A 1 111 ? -7.938 2.487 7.795 1.00 96.62 111 THR A C 1
ATOM 889 O O . THR A 1 111 ? -8.811 2.119 7.010 1.00 96.62 111 THR A O 1
ATOM 892 N N . MET A 1 112 ? -7.742 1.865 8.963 1.00 96.56 112 MET A N 1
ATOM 893 C CA . MET A 1 112 ? -8.546 0.707 9.376 1.00 96.56 112 MET A CA 1
ATOM 894 C C . MET A 1 112 ? -10.010 1.077 9.611 1.00 96.56 112 MET A C 1
ATOM 896 O O . MET A 1 112 ? -10.886 0.278 9.289 1.00 96.56 112 MET A O 1
ATOM 900 N N . ASN A 1 113 ? -10.277 2.282 10.118 1.00 95.44 113 ASN A N 1
ATOM 901 C CA . ASN A 1 113 ? -11.639 2.774 10.329 1.00 95.44 113 ASN A CA 1
ATOM 902 C C . ASN A 1 113 ? -12.340 3.166 9.020 1.00 95.44 113 ASN A C 1
ATOM 904 O O . ASN A 1 113 ? -13.554 3.025 8.911 1.00 95.44 113 ASN A O 1
ATOM 908 N N . ALA A 1 114 ? -11.590 3.682 8.046 1.00 93.19 114 ALA A N 1
ATOM 909 C CA . ALA A 1 114 ? -12.132 4.172 6.781 1.00 93.19 114 ALA A CA 1
ATOM 910 C C . ALA A 1 114 ? -12.388 3.053 5.752 1.00 93.19 114 ALA A C 1
ATOM 912 O O . ALA A 1 114 ? -13.196 3.213 4.841 1.00 93.19 114 ALA A O 1
ATOM 913 N N . THR A 1 115 ? -11.696 1.921 5.883 1.00 93.69 115 THR A N 1
ATOM 914 C CA . THR A 1 115 ? -11.765 0.796 4.940 1.00 93.69 115 THR A CA 1
ATOM 915 C C . THR A 1 115 ? -12.747 -0.277 5.390 1.00 93.69 115 THR A C 1
ATOM 917 O O . THR A 1 115 ? -12.926 -0.522 6.584 1.00 93.69 115 THR A O 1
ATOM 920 N N . GLU A 1 116 ? -13.325 -0.981 4.417 1.00 92.50 116 GLU A N 1
ATOM 921 C CA . GLU A 1 116 ? -14.105 -2.201 4.650 1.00 92.50 116 GLU A CA 1
ATOM 922 C C . GLU A 1 116 ? -13.276 -3.278 5.372 1.00 92.50 116 GLU A C 1
ATOM 924 O O . GLU A 1 116 ? -12.050 -3.183 5.473 1.00 92.50 116 GLU A O 1
ATOM 929 N N . GLU A 1 117 ? -13.935 -4.321 5.881 1.00 91.69 117 GLU A N 1
ATOM 930 C CA . GLU A 1 117 ? -13.240 -5.450 6.520 1.00 91.69 117 GLU A CA 1
ATOM 931 C C . GLU A 1 117 ? -12.371 -6.228 5.525 1.00 91.69 117 GLU A C 1
ATOM 933 O O . GLU A 1 117 ? -11.239 -6.604 5.829 1.00 91.69 117 GLU A O 1
ATOM 938 N N . ARG A 1 118 ? -12.892 -6.434 4.312 1.00 91.44 118 ARG A N 1
ATOM 939 C CA . ARG A 1 118 ? -12.187 -7.128 3.237 1.00 91.44 118 ARG A CA 1
ATOM 940 C C . ARG A 1 118 ? -11.398 -6.120 2.423 1.00 91.44 118 ARG A C 1
ATOM 942 O O . ARG A 1 118 ? -11.959 -5.122 1.954 1.00 91.44 118 ARG A O 1
ATOM 949 N N . VAL A 1 119 ? -10.112 -6.396 2.207 1.00 93.00 119 VAL A N 1
ATOM 950 C CA . VAL A 1 119 ? -9.227 -5.465 1.493 1.00 93.00 119 VAL A CA 1
ATOM 951 C C . VAL A 1 119 ? -8.323 -6.142 0.468 1.00 93.00 119 VAL A C 1
ATOM 953 O O . VAL A 1 119 ? -7.937 -7.304 0.603 1.00 93.00 119 VAL A O 1
ATOM 956 N N . VAL A 1 120 ? -7.948 -5.378 -0.552 1.00 93.00 120 VAL A N 1
ATOM 957 C CA . VAL A 1 120 ? -6.777 -5.628 -1.398 1.00 93.00 120 VAL A CA 1
ATOM 958 C C . VAL A 1 120 ? -5.676 -4.681 -0.943 1.00 93.00 120 VAL A C 1
ATOM 960 O O . VAL A 1 120 ? -5.912 -3.481 -0.803 1.00 93.00 120 VAL A O 1
ATOM 963 N N . LEU A 1 121 ? -4.487 -5.224 -0.709 1.00 95.25 121 LEU A N 1
ATOM 964 C CA . LEU A 1 121 ? -3.301 -4.450 -0.380 1.00 95.25 121 LEU A CA 1
ATOM 965 C C . LEU A 1 121 ? -2.419 -4.330 -1.618 1.00 95.25 121 LEU A C 1
ATOM 967 O O . LEU A 1 121 ? -1.954 -5.327 -2.159 1.00 95.25 121 LEU A O 1
ATOM 971 N N . ASP A 1 122 ? -2.180 -3.105 -2.045 1.00 95.25 122 ASP A N 1
ATOM 972 C CA . ASP A 1 122 ? -1.422 -2.790 -3.243 1.00 95.25 122 ASP A CA 1
ATOM 973 C C . ASP A 1 122 ? -0.175 -1.986 -2.868 1.00 95.25 122 ASP A C 1
ATOM 975 O O . ASP A 1 122 ? -0.285 -0.971 -2.183 1.00 95.25 122 ASP A O 1
ATOM 979 N N . VAL A 1 123 ? 1.014 -2.453 -3.246 1.00 95.38 123 VAL A N 1
ATOM 980 C CA . VAL A 1 123 ? 2.294 -1.910 -2.771 1.00 95.38 123 VAL A CA 1
ATOM 981 C C . VAL A 1 123 ? 3.191 -1.546 -3.950 1.00 95.38 123 VAL A C 1
ATOM 983 O O . VAL A 1 123 ? 3.773 -2.433 -4.586 1.00 95.38 123 VAL A O 1
ATOM 986 N N . ASP A 1 124 ? 3.368 -0.243 -4.178 1.00 93.38 124 ASP A N 1
ATOM 987 C CA . ASP A 1 124 ? 4.483 0.267 -4.976 1.00 93.38 124 ASP A CA 1
ATOM 988 C C . ASP A 1 124 ? 5.735 0.308 -4.087 1.00 93.38 124 ASP A C 1
ATOM 990 O O . ASP A 1 124 ? 5.720 0.926 -3.015 1.00 93.38 124 ASP A O 1
ATOM 994 N N . PRO A 1 125 ? 6.834 -0.366 -4.459 1.00 92.25 125 PRO A N 1
ATOM 995 C CA . PRO A 1 125 ? 8.053 -0.312 -3.666 1.00 92.25 125 PRO A CA 1
ATOM 996 C C . PRO A 1 125 ? 8.707 1.079 -3.624 1.00 92.25 125 PRO A C 1
ATOM 998 O O . PRO A 1 125 ? 9.533 1.318 -2.737 1.00 92.25 125 PRO A O 1
ATOM 1001 N N . ASP A 1 126 ? 8.372 1.991 -4.539 1.00 90.94 126 ASP A N 1
ATOM 1002 C CA . ASP A 1 126 ? 8.958 3.330 -4.581 1.00 90.94 126 ASP A CA 1
ATOM 1003 C C . ASP A 1 126 ? 8.519 4.241 -3.422 1.00 90.94 126 ASP A C 1
ATOM 1005 O O . ASP A 1 126 ? 9.172 5.255 -3.167 1.00 90.94 126 ASP A O 1
ATOM 1009 N N . ILE A 1 127 ? 7.523 3.827 -2.625 1.00 92.94 127 ILE A N 1
ATOM 1010 C CA . ILE A 1 127 ? 7.182 4.463 -1.344 1.00 92.94 127 ILE A CA 1
ATOM 1011 C C . ILE A 1 127 ? 8.362 4.439 -0.352 1.00 92.94 127 ILE A C 1
ATOM 1013 O O . ILE A 1 127 ? 8.431 5.260 0.573 1.00 92.94 127 ILE A O 1
ATOM 1017 N N . VAL A 1 128 ? 9.309 3.511 -0.541 1.00 93.50 128 VAL A N 1
ATOM 1018 C CA . VAL A 1 128 ? 10.507 3.362 0.289 1.00 93.50 128 VAL A CA 1
ATOM 1019 C C . VAL A 1 128 ? 11.666 4.200 -0.256 1.00 93.50 128 VAL A C 1
ATOM 1021 O O . VAL A 1 128 ? 12.043 4.091 -1.421 1.00 93.50 128 VAL A O 1
ATOM 1024 N N . PHE A 1 129 ? 12.317 4.978 0.614 1.00 89.56 129 PHE A N 1
ATOM 1025 C CA . PHE A 1 129 ? 13.353 5.943 0.209 1.00 89.56 129 PHE A CA 1
ATOM 1026 C C . PHE A 1 129 ? 14.603 5.320 -0.441 1.00 89.56 129 PHE A C 1
ATOM 1028 O O . PHE A 1 129 ? 15.298 5.972 -1.230 1.00 89.56 129 PHE A O 1
ATOM 1035 N N . ASP A 1 130 ? 14.938 4.078 -0.085 1.00 86.88 130 ASP A N 1
ATOM 1036 C CA . ASP A 1 130 ? 16.127 3.372 -0.569 1.00 86.88 130 ASP A CA 1
ATOM 1037 C C . ASP A 1 130 ? 15.835 2.384 -1.703 1.00 86.88 130 ASP A C 1
ATOM 1039 O O . ASP A 1 130 ? 16.762 1.732 -2.190 1.00 86.88 130 ASP A O 1
ATOM 1043 N N . TYR A 1 131 ? 14.587 2.299 -2.177 1.00 89.00 131 TYR A N 1
ATOM 1044 C CA . TYR A 1 131 ? 14.262 1.432 -3.301 1.00 89.00 131 TYR A CA 1
ATOM 1045 C C . TYR A 1 131 ? 14.848 1.985 -4.618 1.00 89.00 131 TYR A C 1
ATOM 1047 O O . TYR A 1 131 ? 14.788 3.195 -4.874 1.00 89.00 131 TYR A O 1
ATOM 1055 N N . PRO A 1 132 ? 15.457 1.138 -5.473 1.00 84.62 132 PRO A N 1
ATOM 1056 C CA . PRO A 1 132 ? 16.049 1.583 -6.730 1.00 84.62 132 PRO A CA 1
ATOM 1057 C C . PRO A 1 132 ? 14.964 1.921 -7.765 1.00 84.62 132 PRO A C 1
ATOM 1059 O O . PRO A 1 132 ? 14.439 1.048 -8.451 1.00 84.62 132 PRO A O 1
ATOM 1062 N N . THR A 1 133 ? 14.661 3.211 -7.905 1.00 78.06 133 THR A N 1
ATOM 1063 C CA . THR A 1 133 ? 13.691 3.765 -8.867 1.00 78.06 133 THR A CA 1
ATOM 1064 C C . THR A 1 133 ? 14.269 4.980 -9.599 1.00 78.06 133 THR A C 1
ATOM 1066 O O . THR A 1 133 ? 15.218 5.614 -9.130 1.00 78.06 133 THR A O 1
ATOM 1069 N N . THR A 1 134 ? 13.719 5.291 -10.775 1.00 66.38 134 THR A N 1
ATOM 1070 C CA . THR A 1 134 ? 14.207 6.347 -11.676 1.00 66.38 134 THR A CA 1
ATOM 1071 C C . THR A 1 134 ? 13.421 7.657 -11.611 1.00 66.38 134 THR A C 1
ATOM 1073 O O . THR A 1 134 ? 13.894 8.639 -12.175 1.00 66.38 134 THR A O 1
ATOM 1076 N N . PHE A 1 135 ? 12.238 7.695 -10.984 1.00 64.25 135 PHE A N 1
ATOM 1077 C CA . PHE A 1 135 ? 11.293 8.814 -11.151 1.00 64.25 135 PHE A CA 1
ATOM 1078 C C . PHE A 1 135 ? 11.088 9.653 -9.891 1.00 64.25 135 PHE A C 1
ATOM 1080 O O . PHE A 1 135 ? 11.304 10.863 -9.920 1.00 64.25 135 PHE A O 1
ATOM 1087 N N . SER A 1 136 ? 10.708 9.033 -8.779 1.00 70.31 136 SER A N 1
ATOM 1088 C CA . SER A 1 136 ? 10.596 9.708 -7.489 1.00 70.31 136 SER A CA 1
ATOM 1089 C C . SER A 1 136 ? 10.811 8.694 -6.371 1.00 70.31 136 SER A C 1
ATOM 1091 O O . SER A 1 136 ? 10.651 7.497 -6.584 1.00 70.31 136 SER A O 1
ATOM 1093 N N . LYS A 1 137 ? 11.255 9.169 -5.208 1.00 75.88 137 LYS A N 1
ATOM 1094 C CA . LYS A 1 137 ? 11.467 8.338 -4.024 1.00 75.88 137 LYS A CA 1
ATOM 1095 C C . LYS A 1 137 ? 10.492 8.786 -2.952 1.00 75.88 137 LYS A C 1
ATOM 1097 O O . LYS A 1 137 ? 10.471 9.970 -2.612 1.00 75.88 137 LYS A O 1
ATOM 1102 N N . GLY A 1 138 ? 9.725 7.850 -2.414 1.00 83.06 138 GLY A N 1
ATOM 1103 C CA . GLY A 1 138 ? 8.982 8.051 -1.184 1.00 83.06 138 GLY A CA 1
ATOM 1104 C C . GLY A 1 138 ? 9.917 8.192 0.017 1.00 83.06 138 GLY A C 1
ATOM 1105 O O . GLY A 1 138 ? 11.143 8.140 -0.094 1.00 83.06 138 GLY A O 1
ATOM 1106 N N . SER A 1 139 ? 9.332 8.413 1.191 1.00 91.94 139 SER A N 1
ATOM 1107 C CA . SER A 1 139 ? 10.087 8.687 2.424 1.00 91.94 139 SER A CA 1
ATOM 1108 C C . SER A 1 139 ? 9.874 7.642 3.522 1.00 91.94 139 SER A C 1
ATOM 1110 O O . SER A 1 139 ? 10.285 7.857 4.670 1.00 91.94 139 SER A O 1
ATOM 1112 N N . MET A 1 140 ? 9.216 6.514 3.224 1.00 95.19 140 MET A N 1
ATOM 1113 C CA . MET A 1 140 ? 9.114 5.412 4.185 1.00 95.19 140 MET A CA 1
ATOM 1114 C C . MET A 1 140 ? 10.440 4.669 4.286 1.00 95.19 140 MET A C 1
ATOM 1116 O O . MET A 1 140 ? 11.125 4.436 3.295 1.00 95.19 140 MET A O 1
ATOM 1120 N N . THR A 1 141 ? 10.795 4.256 5.494 1.00 95.31 141 THR A N 1
ATOM 1121 C CA . THR A 1 141 ? 11.826 3.244 5.716 1.00 95.31 141 THR A CA 1
ATOM 1122 C C . THR A 1 141 ? 11.263 1.851 5.433 1.00 95.31 141 THR A C 1
ATOM 1124 O O . THR A 1 141 ? 10.055 1.620 5.507 1.00 95.31 141 THR A O 1
ATOM 1127 N N . ASN A 1 142 ? 12.146 0.884 5.170 1.00 94.25 142 ASN A N 1
ATOM 1128 C CA . ASN A 1 142 ? 11.746 -0.519 5.034 1.00 94.25 142 ASN A CA 1
ATOM 1129 C C . ASN A 1 142 ? 11.012 -1.053 6.278 1.00 94.25 142 ASN A C 1
ATOM 1131 O O . ASN A 1 142 ? 10.085 -1.845 6.139 1.00 94.25 142 ASN A O 1
ATOM 1135 N N . GLU A 1 143 ? 11.408 -0.624 7.481 1.00 95.62 143 GLU A N 1
ATOM 1136 C CA . GLU A 1 143 ? 10.757 -1.056 8.723 1.00 95.62 143 GLU A CA 1
ATOM 1137 C C . GLU A 1 143 ? 9.365 -0.442 8.887 1.00 95.62 143 GLU A C 1
ATOM 1139 O O . GLU A 1 143 ? 8.449 -1.134 9.322 1.00 95.62 143 GLU A O 1
ATOM 1144 N N . GLU A 1 144 ? 9.168 0.816 8.479 1.00 96.50 144 GLU A N 1
ATOM 1145 C CA . GLU A 1 144 ? 7.833 1.424 8.452 1.00 96.50 144 GLU A CA 1
ATOM 1146 C C . GLU A 1 144 ? 6.919 0.693 7.463 1.00 96.50 144 GLU A C 1
ATOM 1148 O O . GLU A 1 144 ? 5.802 0.341 7.831 1.00 96.50 144 GLU A O 1
ATOM 1153 N N . LEU A 1 145 ? 7.385 0.406 6.239 1.00 96.56 145 LEU A N 1
ATOM 1154 C CA . LEU A 1 145 ? 6.572 -0.317 5.255 1.00 96.56 145 LEU A CA 1
ATOM 1155 C C . LEU A 1 145 ? 6.232 -1.727 5.748 1.00 96.56 145 LEU A C 1
ATOM 1157 O O . LEU A 1 145 ? 5.075 -2.145 5.715 1.00 96.56 145 LEU A O 1
ATOM 1161 N N . LYS A 1 146 ? 7.226 -2.449 6.270 1.00 95.94 146 LYS A N 1
ATOM 1162 C CA . LYS A 1 146 ? 7.032 -3.770 6.867 1.00 95.94 146 LYS A CA 1
ATOM 1163 C C . LYS A 1 146 ? 6.033 -3.726 8.019 1.00 95.94 146 LYS A C 1
ATOM 1165 O O . LYS A 1 146 ? 5.164 -4.595 8.099 1.00 95.94 146 LYS A O 1
ATOM 1170 N N . TYR A 1 147 ? 6.134 -2.737 8.904 1.00 96.75 147 TYR A N 1
ATOM 1171 C CA . TYR A 1 147 ? 5.178 -2.551 9.990 1.00 96.75 147 TYR A CA 1
ATOM 1172 C C . TYR A 1 147 ? 3.766 -2.311 9.450 1.00 96.75 147 TYR A C 1
ATOM 1174 O O . TYR A 1 147 ? 2.851 -3.020 9.857 1.00 96.75 147 TYR A O 1
ATOM 1182 N N . THR A 1 148 ? 3.599 -1.400 8.487 1.00 97.50 148 THR A N 1
ATOM 1183 C CA . THR A 1 148 ? 2.318 -1.107 7.826 1.00 97.50 148 THR A CA 1
ATOM 1184 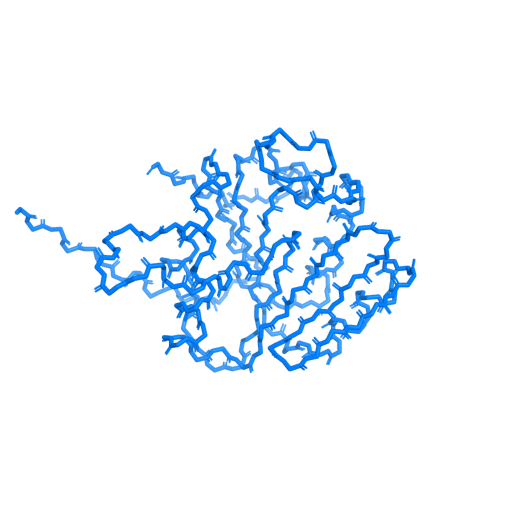C C . THR A 1 148 ? 1.676 -2.355 7.236 1.00 97.50 148 THR A C 1
ATOM 1186 O O . THR A 1 148 ? 0.533 -2.668 7.561 1.00 97.50 148 THR A O 1
ATOM 1189 N N . VAL A 1 149 ? 2.416 -3.106 6.415 1.00 96.00 149 VAL A N 1
ATOM 1190 C CA . VAL A 1 149 ? 1.911 -4.326 5.767 1.00 96.00 149 VAL A CA 1
ATOM 1191 C C . VAL A 1 149 ? 1.440 -5.336 6.817 1.00 96.00 149 VAL A C 1
ATOM 1193 O O . VAL A 1 149 ? 0.317 -5.830 6.743 1.00 96.00 149 VAL A O 1
ATOM 1196 N N . ASN A 1 150 ? 2.254 -5.603 7.843 1.00 94.25 150 ASN A N 1
ATOM 1197 C CA . ASN A 1 150 ? 1.887 -6.546 8.905 1.00 94.25 150 ASN A CA 1
ATOM 1198 C C . ASN A 1 150 ? 0.733 -6.038 9.784 1.00 94.25 150 ASN A C 1
ATOM 1200 O O . ASN A 1 150 ? -0.062 -6.842 10.269 1.00 94.25 150 ASN A O 1
ATOM 1204 N N . TYR A 1 151 ? 0.626 -4.725 9.990 1.00 96.31 151 TYR A N 1
ATOM 1205 C CA . TYR A 1 151 ? -0.480 -4.124 10.727 1.00 96.31 151 TYR A CA 1
ATOM 1206 C C . TYR A 1 151 ? -1.800 -4.316 9.979 1.00 96.31 151 TYR A C 1
ATOM 1208 O O . TYR A 1 151 ? -2.770 -4.769 10.581 1.00 96.31 151 TYR A O 1
ATOM 1216 N N . ILE A 1 152 ? -1.832 -4.052 8.671 1.00 96.25 152 ILE A N 1
ATOM 1217 C CA . ILE A 1 152 ? -3.024 -4.261 7.835 1.00 96.25 152 ILE A CA 1
ATOM 1218 C C . ILE A 1 152 ? -3.427 -5.739 7.857 1.00 96.25 152 ILE A C 1
ATOM 1220 O O . ILE A 1 152 ? -4.571 -6.058 8.161 1.00 96.25 152 ILE A O 1
ATOM 1224 N N . LEU A 1 153 ? -2.468 -6.649 7.653 1.00 92.56 153 LEU A N 1
ATOM 1225 C CA . LEU A 1 153 ? -2.708 -8.099 7.661 1.00 92.56 153 LEU A CA 1
ATOM 1226 C C . LEU A 1 153 ? -3.263 -8.639 8.981 1.00 92.56 153 LEU A C 1
ATOM 1228 O O . LEU A 1 153 ? -3.919 -9.675 8.998 1.00 92.56 153 LEU A O 1
ATOM 1232 N N . LYS A 1 154 ? -2.975 -7.968 10.098 1.00 93.12 154 LYS A N 1
ATOM 1233 C CA . LYS A 1 154 ? -3.483 -8.355 11.416 1.00 93.12 154 LYS A CA 1
ATOM 1234 C C . LYS A 1 154 ? -4.909 -7.857 11.673 1.00 93.12 154 LYS A C 1
ATOM 1236 O O . LYS A 1 154 ? -5.594 -8.438 12.509 1.00 93.12 154 LYS A O 1
ATOM 1241 N N . ASN A 1 155 ? -5.319 -6.769 11.024 1.00 95.50 155 ASN A N 1
ATOM 1242 C CA . ASN A 1 155 ? -6.551 -6.047 11.348 1.00 95.50 155 ASN A CA 1
ATOM 1243 C C . ASN A 1 155 ? -7.617 -6.110 10.248 1.00 95.50 155 ASN A C 1
ATOM 1245 O O . ASN A 1 155 ? -8.692 -5.558 10.453 1.00 95.50 155 ASN A O 1
ATOM 1249 N N . LYS A 1 156 ? -7.320 -6.722 9.097 1.00 93.75 156 LYS A N 1
ATOM 1250 C CA . LYS A 1 156 ? -8.229 -6.825 7.952 1.00 93.75 156 LYS A CA 1
ATOM 1251 C C . LYS A 1 156 ? -8.167 -8.203 7.312 1.00 93.75 156 LYS A C 1
ATOM 1253 O O . LYS A 1 156 ? -7.113 -8.843 7.297 1.00 93.75 156 LYS A O 1
ATOM 1258 N N . ASP A 1 157 ? -9.271 -8.604 6.694 1.00 92.31 157 ASP A N 1
ATOM 1259 C CA . ASP A 1 157 ? -9.346 -9.774 5.823 1.00 92.31 157 ASP A CA 1
ATOM 1260 C C . ASP A 1 157 ? -8.742 -9.454 4.442 1.00 92.31 157 ASP A C 1
ATOM 1262 O O . ASP A 1 157 ? -9.432 -9.114 3.471 1.00 92.31 157 ASP A O 1
ATOM 1266 N N . VAL A 1 158 ? -7.410 -9.506 4.361 1.00 91.69 158 VAL A N 1
ATOM 1267 C CA . VAL A 1 158 ? -6.671 -9.223 3.123 1.00 91.69 158 VAL A CA 1
ATOM 1268 C C . VAL A 1 158 ? -6.847 -10.380 2.137 1.00 91.69 158 VAL A C 1
ATOM 1270 O O . VAL A 1 158 ? -6.387 -11.492 2.383 1.00 91.69 158 VAL A O 1
ATOM 1273 N N . GLN A 1 159 ? -7.485 -10.110 0.998 1.00 89.44 159 GLN A N 1
ATOM 1274 C CA . GLN A 1 159 ? -7.751 -11.114 -0.043 1.00 89.44 159 GLN A CA 1
ATOM 1275 C C . GLN A 1 159 ? -6.547 -11.302 -0.977 1.00 89.44 159 GLN A C 1
ATOM 1277 O O . GLN A 1 159 ? -6.201 -12.422 -1.354 1.00 89.44 159 GLN A O 1
ATOM 1282 N N . LEU A 1 160 ? -5.902 -10.188 -1.328 1.00 90.75 160 LEU A N 1
ATOM 1283 C CA . LEU A 1 160 ? -4.785 -10.101 -2.264 1.00 90.75 160 LEU A CA 1
ATOM 1284 C C . LEU A 1 160 ? -3.768 -9.091 -1.733 1.00 90.75 160 LEU A C 1
ATOM 1286 O O . LEU A 1 160 ? -4.148 -8.005 -1.293 1.00 90.75 160 LEU A O 1
ATOM 1290 N N . ILE A 1 161 ? -2.486 -9.439 -1.825 1.00 93.62 161 ILE A N 1
ATOM 1291 C CA . ILE A 1 161 ? -1.372 -8.501 -1.721 1.00 93.62 161 ILE A CA 1
ATOM 1292 C C . ILE A 1 161 ? -0.663 -8.462 -3.068 1.00 93.62 161 ILE A C 1
ATOM 1294 O O . ILE A 1 161 ? -0.131 -9.477 -3.521 1.00 93.62 161 ILE A O 1
ATOM 1298 N N . PHE A 1 162 ? -0.616 -7.294 -3.687 1.00 93.81 162 PHE A N 1
ATOM 1299 C CA . PHE A 1 162 ? 0.138 -7.069 -4.907 1.00 93.81 162 PHE A CA 1
ATOM 1300 C C . PHE A 1 162 ? 1.374 -6.228 -4.596 1.00 93.81 162 PHE A C 1
ATOM 1302 O O . PHE A 1 162 ? 1.267 -5.142 -4.035 1.00 93.81 162 PHE A O 1
ATOM 1309 N N . PHE A 1 163 ? 2.551 -6.728 -4.959 1.00 93.81 163 PHE A N 1
ATOM 1310 C CA . PHE A 1 163 ? 3.793 -5.963 -4.933 1.00 93.81 163 PHE A CA 1
ATOM 1311 C C . PHE A 1 163 ? 4.215 -5.651 -6.364 1.00 93.81 163 PHE A C 1
ATOM 1313 O O . PHE A 1 163 ? 4.500 -6.573 -7.130 1.00 93.81 163 PHE A O 1
ATOM 1320 N N . ALA A 1 164 ? 4.374 -4.374 -6.705 1.00 91.50 164 ALA A N 1
ATOM 1321 C CA . ALA A 1 164 ? 5.003 -3.954 -7.960 1.00 91.50 164 ALA A CA 1
ATOM 1322 C C . ALA A 1 164 ? 6.541 -4.112 -7.904 1.00 91.50 164 ALA A C 1
ATOM 1324 O O . ALA A 1 164 ? 7.305 -3.230 -8.286 1.00 91.50 164 ALA A O 1
ATOM 1325 N N . ALA A 1 165 ? 7.018 -5.226 -7.345 1.00 90.25 165 ALA A N 1
ATOM 1326 C CA . ALA A 1 165 ? 8.415 -5.478 -7.024 1.00 90.25 165 ALA A CA 1
ATOM 1327 C C . ALA A 1 165 ? 8.740 -6.979 -7.078 1.00 90.25 165 ALA A C 1
ATOM 1329 O O . ALA A 1 165 ? 7.854 -7.797 -6.804 1.00 90.25 165 ALA A O 1
ATOM 1330 N N . PRO A 1 166 ? 10.012 -7.353 -7.332 1.00 89.88 166 PRO A N 1
ATOM 1331 C CA . PRO A 1 166 ? 10.448 -8.744 -7.292 1.00 89.88 166 PRO A CA 1
ATOM 1332 C C . PRO A 1 166 ? 10.105 -9.437 -5.972 1.00 89.88 166 PRO A C 1
ATOM 1334 O O . PRO A 1 166 ? 10.017 -8.806 -4.910 1.00 89.88 166 PRO A O 1
ATOM 1337 N N . LYS A 1 167 ? 9.981 -10.766 -6.017 1.00 89.06 167 LYS A N 1
ATOM 1338 C CA . LYS A 1 167 ? 9.598 -11.589 -4.859 1.00 89.06 167 LYS A CA 1
ATOM 1339 C C . LYS A 1 167 ? 10.487 -11.384 -3.631 1.00 89.06 167 LYS A C 1
ATOM 1341 O O . LYS A 1 167 ? 10.012 -11.517 -2.506 1.00 89.06 167 LYS A O 1
ATOM 1346 N N . GLU A 1 168 ? 11.759 -11.043 -3.812 1.00 90.00 168 GLU A N 1
ATOM 1347 C CA . GLU A 1 168 ? 12.708 -10.790 -2.726 1.00 90.00 168 GLU A CA 1
ATOM 1348 C C . GLU A 1 168 ? 12.273 -9.586 -1.880 1.00 90.00 168 GLU A C 1
ATOM 1350 O O . GLU A 1 168 ? 12.411 -9.599 -0.654 1.00 90.00 168 GLU A O 1
ATOM 1355 N N . PHE A 1 169 ? 11.691 -8.564 -2.515 1.00 91.81 169 PHE A N 1
ATOM 1356 C CA . PHE A 1 169 ? 11.12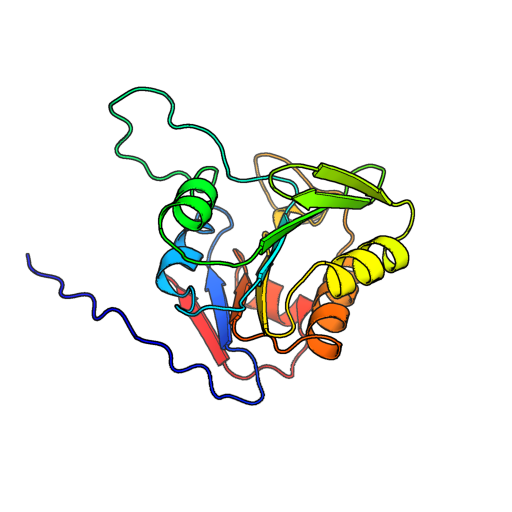7 -7.412 -1.817 1.00 91.81 169 PHE A CA 1
ATOM 1357 C C . PHE A 1 169 ? 9.891 -7.813 -1.006 1.00 91.81 169 PHE A C 1
ATOM 1359 O O . PHE A 1 169 ? 9.812 -7.511 0.186 1.00 91.81 169 PHE A O 1
ATOM 1366 N N . ALA A 1 170 ? 8.972 -8.574 -1.605 1.00 91.25 170 ALA A N 1
ATOM 1367 C CA . ALA A 1 170 ? 7.794 -9.087 -0.905 1.00 91.25 170 ALA A CA 1
ATOM 1368 C C . ALA A 1 170 ? 8.183 -9.958 0.302 1.00 91.25 170 ALA A C 1
ATOM 1370 O O . ALA A 1 170 ? 7.663 -9.775 1.402 1.00 91.25 170 ALA A O 1
ATOM 1371 N N . GLN A 1 171 ? 9.169 -10.848 0.148 1.00 90.69 171 GLN A N 1
ATOM 1372 C CA . GLN A 1 171 ? 9.702 -11.670 1.240 1.00 90.69 171 GLN A CA 1
ATOM 1373 C C . GLN A 1 171 ? 10.315 -10.830 2.367 1.00 90.69 171 GLN A C 1
ATOM 1375 O O . GLN A 1 171 ? 10.185 -11.189 3.541 1.00 90.69 171 GLN A O 1
ATOM 1380 N N . LYS A 1 172 ? 10.961 -9.705 2.042 1.00 91.75 172 LYS A N 1
ATOM 1381 C CA . LYS A 1 172 ? 11.488 -8.758 3.036 1.00 91.75 172 LYS A CA 1
ATOM 1382 C C . LYS A 1 172 ? 10.360 -8.110 3.850 1.00 91.75 172 LYS A C 1
ATOM 1384 O O . LYS A 1 172 ? 10.493 -8.008 5.072 1.00 91.75 172 LYS A O 1
ATOM 1389 N N . MET A 1 173 ? 9.258 -7.723 3.201 1.00 93.50 173 MET A N 1
ATOM 1390 C CA . MET A 1 173 ? 8.102 -7.073 3.845 1.00 93.50 173 MET A CA 1
ATOM 1391 C C . MET A 1 173 ? 7.223 -8.049 4.638 1.00 93.50 173 MET A C 1
ATOM 1393 O O . MET A 1 173 ? 6.750 -7.734 5.728 1.00 93.50 173 MET A O 1
ATOM 1397 N N . LEU A 1 174 ? 7.030 -9.260 4.125 1.00 89.94 174 LEU A N 1
ATOM 1398 C CA . LEU A 1 174 ? 6.133 -10.258 4.711 1.00 89.94 174 LEU A CA 1
ATOM 1399 C C . LEU A 1 174 ? 6.837 -11.237 5.668 1.00 89.94 174 LEU A C 1
ATOM 1401 O O . LEU A 1 174 ? 6.201 -11.894 6.493 1.00 89.94 174 LEU A O 1
ATOM 1405 N N . GLY A 1 175 ? 8.161 -11.362 5.570 1.00 81.31 175 GLY A N 1
ATOM 1406 C CA . GLY A 1 175 ? 8.927 -12.406 6.246 1.00 81.31 175 GLY A CA 1
ATOM 1407 C C . GLY A 1 175 ? 8.764 -13.793 5.601 1.00 81.31 175 GLY A C 1
ATOM 1408 O O . GLY A 1 175 ? 8.011 -14.000 4.655 1.00 81.31 175 GLY A O 1
ATOM 1409 N N . LYS A 1 176 ? 9.475 -14.795 6.138 1.00 63.97 176 LYS A N 1
ATOM 1410 C CA . LYS A 1 176 ? 9.625 -16.145 5.541 1.00 63.97 176 LYS A CA 1
ATOM 1411 C C . LYS A 1 176 ? 8.351 -17.020 5.507 1.00 63.97 176 LYS A C 1
ATOM 1413 O O . LYS A 1 176 ? 8.451 -18.203 5.197 1.00 63.97 176 LYS A O 1
ATOM 1418 N N . LYS A 1 177 ? 7.178 -16.509 5.901 1.00 63.22 177 LYS A N 1
ATOM 1419 C CA . LYS A 1 177 ? 5.989 -17.333 6.206 1.00 63.22 177 LYS A CA 1
ATOM 1420 C C . LYS A 1 177 ? 4.972 -17.489 5.069 1.00 63.22 177 LYS A C 1
ATOM 1422 O O . LYS A 1 177 ? 4.060 -18.297 5.221 1.00 63.22 177 LYS A O 1
ATOM 1427 N N . TYR A 1 178 ? 5.115 -16.786 3.949 1.00 66.50 178 TYR A N 1
ATOM 1428 C CA . TYR A 1 178 ? 4.106 -16.802 2.884 1.00 66.50 178 TYR A CA 1
ATOM 1429 C C . TYR A 1 178 ? 4.482 -17.787 1.774 1.00 66.50 178 TYR A C 1
ATOM 1431 O O . TYR A 1 178 ? 5.594 -17.753 1.251 1.00 66.50 178 TYR A O 1
ATOM 1439 N N . LYS A 1 179 ? 3.563 -18.716 1.475 1.00 57.66 179 LYS A N 1
ATOM 1440 C CA . LYS A 1 179 ? 3.801 -19.878 0.599 1.00 57.66 179 LYS A CA 1
ATOM 1441 C C . LYS A 1 179 ? 3.340 -19.700 -0.851 1.00 57.66 179 LYS A C 1
ATOM 1443 O O . LYS A 1 179 ? 3.744 -20.509 -1.677 1.00 57.66 179 LYS A O 1
ATOM 1448 N N . SER A 1 180 ? 2.535 -18.686 -1.170 1.00 61.97 180 SER A N 1
ATOM 1449 C CA . SER A 1 180 ? 2.105 -18.418 -2.548 1.00 61.97 180 SER A CA 1
ATOM 1450 C C . SER A 1 180 ? 2.671 -17.080 -2.997 1.00 61.97 180 SER A C 1
ATOM 1452 O O . SER A 1 180 ? 2.246 -16.053 -2.486 1.00 61.97 180 SER A O 1
ATOM 1454 N N . LEU A 1 181 ? 3.664 -17.115 -3.886 1.00 65.94 181 LEU A N 1
ATOM 1455 C CA . LEU A 1 181 ? 4.198 -15.958 -4.601 1.00 65.94 181 LEU A CA 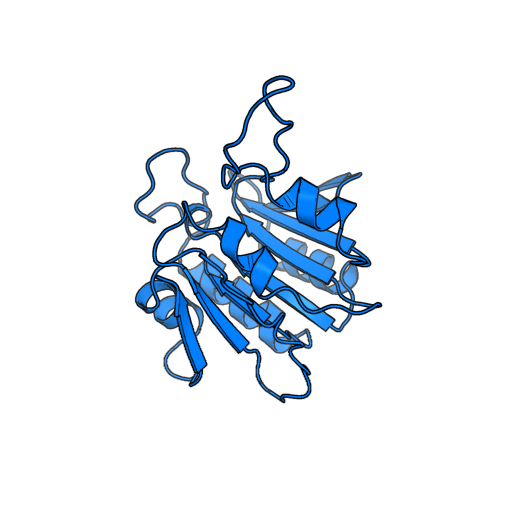1
ATOM 1456 C C . LEU A 1 181 ? 4.072 -16.281 -6.086 1.00 65.94 181 LEU A C 1
ATOM 1458 O O . LEU A 1 181 ? 4.731 -17.205 -6.567 1.00 65.94 181 LEU A O 1
ATOM 1462 N N . VAL A 1 182 ? 3.210 -15.555 -6.791 1.00 73.19 182 VAL A N 1
ATOM 1463 C CA . VAL A 1 182 ? 3.099 -15.645 -8.251 1.00 73.19 182 VAL A CA 1
ATOM 1464 C C . VAL A 1 182 ? 3.955 -14.538 -8.852 1.00 73.19 182 VAL A C 1
ATOM 1466 O O . VAL A 1 182 ? 3.748 -13.365 -8.551 1.00 73.19 182 VAL A O 1
ATOM 1469 N N . GLU A 1 183 ? 4.937 -14.915 -9.668 1.00 73.44 183 GLU A N 1
ATOM 1470 C CA . GLU A 1 183 ? 5.824 -13.981 -10.365 1.00 73.44 183 GLU A CA 1
ATOM 1471 C C . GLU A 1 183 ? 5.316 -13.803 -11.800 1.00 73.44 183 GLU A C 1
ATOM 1473 O O . GLU A 1 183 ? 5.151 -14.781 -12.532 1.00 73.44 183 GLU A O 1
ATOM 1478 N N . THR A 1 184 ? 5.010 -12.563 -12.177 1.00 66.38 184 THR A N 1
ATOM 1479 C CA . THR A 1 184 ? 4.478 -12.226 -13.507 1.00 66.38 184 THR A CA 1
ATOM 1480 C C . THR A 1 184 ? 5.609 -11.822 -14.450 1.00 66.38 184 THR A C 1
ATOM 1482 O O . THR A 1 184 ? 6.451 -11.004 -14.081 1.00 66.38 184 THR A O 1
ATOM 1485 N N . SER A 1 185 ? 5.660 -12.429 -15.641 1.00 55.53 185 SER A N 1
ATOM 1486 C CA . SER A 1 185 ? 6.685 -12.194 -16.674 1.00 55.53 185 SER A CA 1
ATOM 1487 C C . SER A 1 185 ? 6.303 -11.090 -17.646 1.00 55.53 185 SER A C 1
ATOM 1489 O O . SER A 1 185 ? 5.167 -11.186 -18.163 1.00 55.53 185 SER A O 1
#

Foldseek 3Di:
DDDPPDLPQDPLPDPDAAEEEEAALFCLLVVVSVDHADEQEEEEEEDQAPLCDDDPDDDPPDDTSSRSVVVVVPPGNHPFYWYWFADCFIWIDGPVDIDTDRDLVVVLVVVLVVGGQEYEYRYEPQLDQPDDDDDHHRDDHLVSQLCSVVSCVVRHNHHYYYYHHDVVSVCSSPPPPDDHYHYDD